Protein AF-A0A0R0KKZ4-F1 (afdb_monomer)

Organism: Glycine max (NCBI:txid3847)

Sequence (227 aa):
MNSRHRPLHACGVSILATVDFAIGKTQHINGPIGSTLRRVAKLAKFATPFIYAMQIQWLTFLSFIDDAILAIEKITEKLFPPSARVFDKVDEIVLMIVFLPEKFDGALNKFSTIIHRVPFLDRAPTLVITSLNSLVSMLNYWGHENSRVNEKTIGVDRSCNMDSSDDINHASLENFPPMISECEHKAVHDISLSSRVKGSYKEALERGKEETPNEIMEKECEIEKKI

Solvent-accessible surface area (backbone atoms only — not comparable to full-atom values): 14181 Å² total; per-residue (Å²): 134,84,81,75,79,49,49,51,28,46,39,47,53,21,52,52,50,36,50,52,52,54,51,64,65,52,73,72,45,88,50,76,66,31,56,52,50,52,52,51,51,57,54,41,62,76,42,41,67,57,53,52,51,50,51,52,52,51,42,51,52,32,42,52,51,25,54,52,49,55,50,51,47,59,50,45,34,73,77,37,60,78,49,47,63,58,52,55,51,50,51,51,52,39,52,55,45,46,50,39,33,64,53,45,52,58,46,48,60,52,46,58,65,48,49,80,76,46,85,67,66,75,57,54,60,55,53,52,53,54,51,52,54,51,50,53,52,51,50,51,51,52,50,57,60,63,64,63,65,72,81,74,80,76,80,78,81,87,79,78,83,88,76,89,81,90,83,88,89,84,81,89,75,90,84,85,83,81,92,86,85,84,90,81,91,82,88,84,90,84,85,85,89,77,95,67,91,80,75,49,75,68,57,58,58,63,66,70,64,74,75,63,84,73,68,59,62,66,60,59,64,62,58,74,76,74,120

Mean predicted aligned error: 21.65 Å

pLDDT: mean 70.36, std 16.54, range [35.91, 91.81]

Foldseek 3Di:
DDDQDLQQLLLLVLVVLLVVLVLVVCCPDPDPVNVVSVVVVVVCVVCVVVVVVVSVVVSVVSSVVSVVVVVVVVVCCVVPVVCVVVSVVSSVVSVVSSCVSVVSSVVVVVVVVVCVVDVPVVVVVVVVVVVVVVVVVVVVVVVVVVVPPPPPPPPPPPDDDDDDDDDDDDDDDDDDDDDDDDDDDDDDDDDDDDDDPDDDPVRVVVVVPPDDVPVVVVVVVVVVVPD

Secondary structure (DSSP, 8-state):
------HHHHHHHHHHHHHHHHHHHHTT--SHHHHHHHHHHHHHHHHHHHHHHHHHHHHHHHHHHHHHHHHHHHHHHHH-GGGHHHHHHHHHHHHHHHTHHHHHHHHHHHHHHHHTT-GGGGHHHHHHHHHHHHHHHHHHHHHHHHT----------------------------PPP----------------------HHHHHHHTT---TTSSHHHHTTTTT--

Radius of gyration: 33.32 Å; Cα contacts (8 Å, |Δi|>4): 58; chains: 1; bounding box: 71×73×83 Å

Nearest PDB structures (foldseek):
  3zx6-assembly1_B  TM=2.869E-01  e=5.170E+00  Archaeoglobus fulgidus DSM 4304
  3ja6-assembly1_I  TM=2.529E-01  e=5.817E+00  Escherichia coli
  3ja6-assembly1_H  TM=2.410E-01  e=7.363E+00  Escherichia coli

Structure (mmCIF, N/CA/C/O backbone):
data_AF-A0A0R0KKZ4-F1
#
_entry.id   AF-A0A0R0KKZ4-F1
#
loop_
_atom_site.group_PDB
_atom_site.id
_atom_site.type_symbol
_atom_site.label_atom_id
_atom_site.label_alt_id
_atom_site.label_comp_id
_atom_site.label_asym_id
_atom_site.label_entity_id
_atom_site.label_seq_id
_atom_site.pdbx_PDB_ins_code
_atom_site.Cartn_x
_atom_site.Cartn_y
_atom_site.Cartn_z
_atom_site.occupancy
_atom_site.B_iso_or_equiv
_atom_site.auth_seq_id
_atom_site.auth_comp_id
_atom_site.auth_asym_id
_atom_site.auth_atom_id
_atom_site.pdbx_PDB_model_num
ATOM 1 N N . MET A 1 1 ? -31.869 5.194 3.623 1.00 37.00 1 MET A N 1
ATOM 2 C CA . MET A 1 1 ? -30.671 4.603 4.255 1.00 37.00 1 MET A CA 1
ATOM 3 C C . MET A 1 1 ? -29.522 4.834 3.295 1.00 37.00 1 MET A C 1
ATOM 5 O O . MET A 1 1 ? -29.506 4.197 2.252 1.00 37.00 1 MET A O 1
ATOM 9 N N . ASN A 1 2 ? -28.646 5.800 3.574 1.00 48.47 2 ASN A N 1
ATOM 10 C CA . ASN A 1 2 ? -27.466 6.013 2.737 1.00 48.47 2 ASN A CA 1
ATOM 11 C C . ASN A 1 2 ? -26.520 4.834 2.968 1.00 48.47 2 ASN A C 1
ATOM 13 O O . ASN A 1 2 ? -26.192 4.521 4.112 1.00 48.47 2 ASN A O 1
ATOM 17 N N . SER A 1 3 ? -26.149 4.132 1.901 1.00 61.31 3 SER A N 1
ATOM 18 C CA . SER A 1 3 ? -25.108 3.113 1.961 1.00 61.31 3 SER A CA 1
ATOM 19 C C . SER A 1 3 ? -23.801 3.809 2.324 1.00 61.31 3 SER A C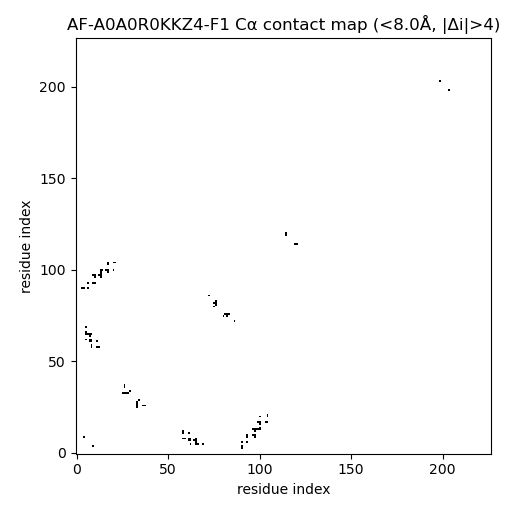 1
ATOM 21 O O . SER A 1 3 ? -23.274 4.559 1.503 1.00 61.31 3 SER A O 1
ATOM 23 N N . ARG A 1 4 ? -23.311 3.598 3.551 1.00 68.38 4 ARG A N 1
ATOM 24 C CA . ARG A 1 4 ? -21.986 4.081 3.940 1.00 68.38 4 ARG A CA 1
ATOM 25 C C . ARG A 1 4 ? -20.931 3.491 3.025 1.00 68.38 4 ARG A C 1
ATOM 27 O O . ARG A 1 4 ? -21.043 2.341 2.587 1.00 68.38 4 ARG A O 1
ATOM 34 N N . HIS A 1 5 ? -19.961 4.324 2.683 1.00 70.19 5 HIS A N 1
ATOM 35 C CA . HIS A 1 5 ? -18.901 3.943 1.772 1.00 70.19 5 HIS A CA 1
ATOM 36 C C . HIS A 1 5 ? -18.022 2.875 2.428 1.00 70.19 5 HIS A C 1
ATOM 38 O O . HIS A 1 5 ? -17.925 2.804 3.645 1.00 70.19 5 HIS A O 1
ATOM 44 N N . ARG A 1 6 ? -17.406 2.016 1.613 1.00 82.62 6 ARG A N 1
ATOM 45 C CA . ARG A 1 6 ? -16.358 1.082 2.043 1.00 82.62 6 ARG A CA 1
ATOM 46 C C . ARG A 1 6 ? -15.025 1.832 1.987 1.00 82.62 6 ARG A C 1
ATOM 48 O O . ARG A 1 6 ? -14.495 1.992 0.880 1.00 82.62 6 ARG A O 1
ATOM 55 N N . PRO A 1 7 ? -14.558 2.420 3.104 1.00 83.00 7 PRO A N 1
ATOM 56 C CA . PRO A 1 7 ? -13.574 3.489 3.048 1.00 83.00 7 PRO A CA 1
ATOM 57 C C . PRO A 1 7 ? -12.219 3.029 2.518 1.00 83.00 7 PRO A C 1
ATOM 59 O O . PRO A 1 7 ? -11.645 3.695 1.654 1.00 83.00 7 PRO A O 1
ATOM 62 N N . LEU A 1 8 ? -11.714 1.887 2.976 1.00 87.50 8 LEU A N 1
ATOM 63 C CA . LEU A 1 8 ? -10.406 1.368 2.595 1.00 87.50 8 LEU A CA 1
ATOM 64 C C . LEU A 1 8 ? -10.382 0.888 1.150 1.00 87.50 8 LEU A C 1
ATOM 66 O O . LEU A 1 8 ? -9.440 1.202 0.429 1.00 87.50 8 LEU A O 1
ATOM 70 N N . HIS A 1 9 ? -11.410 0.175 0.699 1.00 89.19 9 HIS A N 1
ATOM 71 C CA . HIS A 1 9 ? -11.553 -0.256 -0.684 1.00 89.19 9 HIS A CA 1
ATOM 72 C C . HIS A 1 9 ? -11.629 0.959 -1.612 1.00 89.19 9 HIS A C 1
ATOM 74 O O . HIS A 1 9 ? -10.915 1.016 -2.613 1.00 89.19 9 HIS A O 1
ATOM 80 N N . ALA A 1 10 ? -12.439 1.964 -1.264 1.00 87.50 10 ALA A N 1
ATOM 81 C CA . ALA A 1 10 ? -12.555 3.188 -2.051 1.00 87.50 10 ALA A CA 1
ATOM 82 C C . ALA A 1 10 ? -11.226 3.968 -2.107 1.00 87.50 10 ALA A C 1
ATOM 84 O O . ALA A 1 10 ? -10.804 4.395 -3.185 1.00 87.50 10 ALA A O 1
ATOM 85 N N . CYS A 1 11 ? -10.519 4.087 -0.978 1.00 88.19 11 CYS A N 1
ATOM 86 C CA . CYS A 1 11 ? -9.184 4.686 -0.929 1.00 88.19 11 CYS A CA 1
ATOM 87 C C . CYS A 1 11 ? -8.162 3.871 -1.734 1.00 88.19 11 CYS A C 1
ATOM 89 O O . CYS A 1 11 ? -7.360 4.446 -2.464 1.00 88.19 11 CYS A O 1
ATOM 91 N N . GLY A 1 12 ? -8.207 2.541 -1.649 1.00 89.19 12 GLY A N 1
ATOM 92 C CA . GLY A 1 12 ? -7.327 1.640 -2.389 1.00 89.19 12 GLY A CA 1
ATOM 93 C C . GLY A 1 12 ? -7.495 1.789 -3.899 1.00 89.19 12 GLY A C 1
ATOM 94 O O . GLY A 1 12 ? -6.507 1.966 -4.610 1.00 89.19 12 GLY A O 1
ATOM 95 N N . VAL A 1 13 ? -8.740 1.807 -4.386 1.00 90.00 13 VAL A N 1
ATOM 96 C CA . VAL A 1 13 ? -9.049 2.064 -5.803 1.00 90.00 13 VAL A CA 1
ATOM 97 C C . VAL A 1 13 ? -8.548 3.446 -6.232 1.00 90.00 13 VAL A C 1
ATOM 99 O O . VAL A 1 13 ? -7.946 3.574 -7.296 1.00 90.00 13 VAL A O 1
ATOM 102 N N . SER A 1 14 ? -8.731 4.469 -5.394 1.00 89.00 14 SER A N 1
ATOM 103 C CA . SER A 1 14 ? -8.227 5.821 -5.660 1.00 89.00 14 SER A CA 1
ATOM 104 C C . SER A 1 14 ? -6.694 5.875 -5.771 1.00 89.00 14 SER A C 1
ATOM 106 O O . SER A 1 14 ? -6.146 6.461 -6.711 1.00 89.00 14 SER A O 1
ATOM 108 N N . ILE A 1 15 ? -5.975 5.210 -4.865 1.00 87.75 15 ILE A N 1
ATOM 109 C CA . ILE A 1 15 ? -4.509 5.127 -4.913 1.00 87.75 15 ILE A CA 1
ATOM 110 C C . ILE A 1 15 ? -4.057 4.434 -6.202 1.00 87.75 15 ILE A C 1
ATOM 112 O O . ILE A 1 15 ? -3.175 4.954 -6.886 1.00 87.75 15 ILE A O 1
ATOM 116 N N . LEU A 1 16 ? -4.680 3.308 -6.567 1.00 90.88 16 LEU A N 1
ATOM 117 C CA . LEU A 1 16 ? -4.362 2.597 -7.809 1.00 90.88 16 LEU A CA 1
ATOM 118 C C . LEU A 1 16 ? -4.591 3.482 -9.040 1.00 90.88 16 LEU A C 1
ATOM 120 O O . LEU A 1 16 ? -3.696 3.598 -9.872 1.00 90.88 16 LEU A O 1
ATOM 124 N N . ALA A 1 17 ? -5.717 4.198 -9.101 1.00 89.94 17 ALA A N 1
ATOM 125 C CA . ALA A 1 17 ? -5.991 5.142 -10.183 1.00 89.94 17 ALA A CA 1
ATOM 126 C C . ALA A 1 17 ? -4.941 6.267 -10.255 1.00 89.94 17 ALA A C 1
ATOM 128 O O . ALA A 1 17 ? -4.469 6.615 -11.335 1.00 89.94 17 ALA A O 1
ATOM 129 N N . THR A 1 18 ? -4.524 6.812 -9.108 1.00 86.56 18 THR A N 1
ATOM 130 C CA . THR A 1 18 ? -3.471 7.842 -9.031 1.00 86.56 18 THR A CA 1
ATOM 131 C C . THR A 1 18 ? -2.138 7.325 -9.578 1.00 86.56 18 THR A C 1
ATOM 133 O O . THR A 1 18 ? -1.458 8.025 -10.334 1.00 86.56 18 THR A O 1
ATOM 136 N N . VAL A 1 19 ? -1.773 6.090 -9.220 1.00 85.88 19 VAL A N 1
ATOM 137 C CA . VAL A 1 19 ? -0.563 5.419 -9.714 1.00 85.88 19 VAL A CA 1
ATOM 138 C C . VAL A 1 19 ? -0.644 5.202 -11.224 1.00 85.88 19 VAL A C 1
ATOM 140 O O . VAL A 1 19 ? 0.306 5.542 -11.931 1.00 85.88 19 VAL A O 1
ATOM 143 N N . ASP A 1 20 ? -1.776 4.720 -11.732 1.00 86.06 20 ASP A N 1
ATOM 144 C CA . ASP A 1 20 ? -1.981 4.501 -13.166 1.00 86.06 20 ASP A CA 1
ATOM 145 C C . ASP A 1 20 ? -1.887 5.811 -13.960 1.00 86.06 20 ASP A C 1
ATOM 147 O O . ASP A 1 20 ? -1.201 5.862 -14.987 1.00 86.06 20 ASP A O 1
ATOM 151 N N . PHE A 1 21 ? -2.477 6.903 -13.457 1.00 84.44 21 PHE A N 1
ATOM 152 C CA . PHE A 1 21 ? -2.325 8.230 -14.061 1.00 84.44 21 PHE A CA 1
ATOM 153 C C . PHE A 1 21 ? -0.860 8.680 -14.088 1.00 84.44 21 PHE A C 1
ATOM 155 O O . PHE A 1 21 ? -0.369 9.118 -15.133 1.00 84.44 21 PHE A O 1
ATOM 162 N N . ALA A 1 22 ? -0.129 8.540 -12.979 1.00 80.12 22 ALA A N 1
ATOM 163 C CA . ALA A 1 22 ? 1.284 8.914 -12.913 1.00 80.12 22 ALA A CA 1
ATOM 164 C C . ALA A 1 22 ? 2.147 8.099 -13.896 1.00 80.12 22 ALA A C 1
ATOM 166 O O . ALA A 1 22 ? 2.994 8.655 -14.605 1.00 80.12 22 ALA A O 1
ATOM 167 N N . ILE A 1 23 ? 1.914 6.787 -13.987 1.00 79.12 23 ILE A N 1
ATOM 168 C CA . ILE A 1 23 ? 2.623 5.908 -14.923 1.00 79.12 23 ILE A CA 1
ATOM 169 C C . ILE A 1 23 ? 2.292 6.299 -16.369 1.00 79.12 23 ILE A C 1
ATOM 171 O O . ILE A 1 23 ? 3.205 6.473 -17.176 1.00 79.12 23 ILE A O 1
ATOM 175 N N . GLY A 1 24 ? 1.015 6.504 -16.700 1.00 80.06 24 GLY A N 1
ATOM 176 C CA . GLY A 1 24 ? 0.589 6.887 -18.049 1.00 80.06 24 GLY A CA 1
ATOM 177 C C . GLY A 1 24 ? 1.231 8.193 -18.532 1.00 80.06 24 GLY A C 1
ATOM 178 O O . GLY A 1 24 ? 1.706 8.271 -19.665 1.00 80.06 24 GLY A O 1
ATOM 179 N N . LYS A 1 25 ? 1.335 9.205 -17.660 1.00 76.12 25 LYS A N 1
ATOM 180 C CA . LYS A 1 25 ? 1.965 10.496 -18.007 1.00 76.12 25 LYS A CA 1
ATOM 181 C C . LYS A 1 25 ? 3.486 10.399 -18.149 1.00 76.12 25 LYS A C 1
ATOM 183 O O . LYS A 1 25 ? 4.068 11.100 -18.974 1.00 76.12 25 LYS A O 1
ATOM 188 N N . THR A 1 26 ? 4.146 9.533 -17.378 1.00 70.06 26 THR A N 1
ATOM 189 C CA . THR A 1 26 ? 5.616 9.397 -17.400 1.00 70.06 26 THR A CA 1
ATOM 190 C C . THR A 1 26 ? 6.140 8.575 -18.581 1.00 70.06 26 THR A C 1
ATOM 192 O O . THR A 1 26 ? 7.300 8.736 -18.966 1.00 70.06 26 THR A O 1
ATOM 195 N N . GLN A 1 27 ? 5.297 7.762 -19.231 1.00 68.25 27 GLN A N 1
ATOM 196 C CA . GLN A 1 27 ? 5.682 6.956 -20.403 1.00 68.25 27 GLN A CA 1
ATOM 197 C C . GLN A 1 27 ? 6.113 7.778 -21.633 1.00 68.25 27 GLN A C 1
ATOM 199 O O . GLN A 1 27 ? 6.796 7.244 -22.508 1.00 68.25 27 GLN A O 1
ATOM 204 N N . HIS A 1 28 ? 5.772 9.069 -21.692 1.00 66.12 28 HIS A N 1
ATOM 205 C CA . HIS A 1 28 ? 6.137 9.970 -22.793 1.00 66.12 28 HIS A CA 1
ATOM 206 C C . HIS A 1 28 ? 7.423 10.783 -22.549 1.00 66.12 28 HIS A C 1
ATOM 208 O O . HIS A 1 28 ? 7.798 11.605 -23.386 1.00 66.12 28 HIS A O 1
ATOM 214 N N . ILE A 1 29 ? 8.126 10.566 -21.430 1.00 66.06 29 ILE A N 1
ATOM 215 C CA . ILE A 1 29 ? 9.366 11.288 -21.116 1.00 66.06 29 ILE A CA 1
ATOM 216 C C . ILE A 1 29 ? 10.518 10.732 -21.965 1.00 66.06 29 I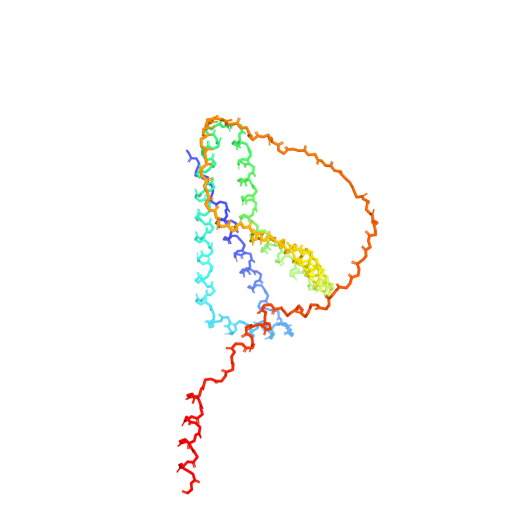LE A C 1
ATOM 218 O O . ILE A 1 29 ? 11.017 9.628 -21.737 1.00 66.06 29 ILE A O 1
ATOM 222 N N . ASN A 1 30 ? 10.980 11.522 -22.933 1.00 62.28 30 ASN A N 1
ATOM 223 C CA . ASN A 1 30 ? 12.160 11.207 -23.732 1.00 62.28 30 ASN A CA 1
ATOM 224 C C . ASN A 1 30 ? 13.431 11.582 -22.948 1.00 62.28 30 ASN A C 1
ATOM 226 O O . ASN A 1 30 ? 13.782 12.752 -22.844 1.00 62.28 30 ASN A O 1
ATOM 230 N N . GLY A 1 31 ? 14.115 10.587 -22.379 1.00 67.62 31 GLY A N 1
ATOM 231 C CA . GLY A 1 31 ? 15.374 10.766 -21.646 1.00 67.62 31 GLY A CA 1
ATOM 232 C C . GLY A 1 31 ? 15.955 9.435 -21.149 1.00 67.62 31 GLY A C 1
ATOM 233 O O . GLY A 1 31 ? 15.352 8.383 -21.384 1.00 67.62 31 GLY A O 1
ATOM 234 N N . PRO A 1 32 ? 17.095 9.442 -20.430 1.00 67.69 32 PRO A N 1
ATOM 235 C CA . PRO A 1 32 ? 17.678 8.234 -19.832 1.00 67.69 32 PRO A CA 1
ATOM 236 C C . PRO A 1 32 ? 16.663 7.461 -18.977 1.00 67.69 32 PRO A C 1
ATOM 238 O O . PRO A 1 32 ? 16.566 6.237 -19.081 1.00 67.69 32 PRO A O 1
ATOM 241 N N . ILE A 1 33 ? 15.825 8.199 -18.240 1.00 68.06 33 ILE A N 1
ATOM 242 C CA . ILE A 1 33 ? 14.702 7.685 -17.441 1.00 68.06 33 ILE A CA 1
ATOM 243 C C . ILE A 1 33 ? 13.637 7.009 -18.323 1.00 68.06 33 ILE A C 1
ATOM 245 O O . ILE A 1 33 ? 13.097 5.970 -17.961 1.00 68.06 33 ILE A O 1
ATOM 249 N N . GLY A 1 34 ? 13.363 7.534 -19.518 1.00 68.81 34 GLY A N 1
ATOM 250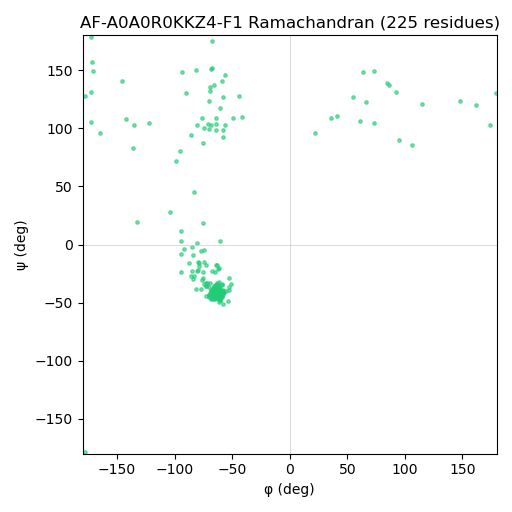 C CA . GLY A 1 34 ? 12.440 6.904 -20.466 1.00 68.81 34 GLY A CA 1
ATOM 251 C C . GLY A 1 34 ? 12.943 5.545 -20.961 1.00 68.81 34 GLY A C 1
ATOM 252 O O . GLY A 1 34 ? 12.159 4.614 -21.151 1.00 68.81 34 GLY A O 1
ATOM 253 N N . SER A 1 35 ? 14.262 5.389 -21.123 1.00 70.12 35 SER A N 1
ATOM 254 C CA . SER A 1 35 ? 14.862 4.113 -21.536 1.00 70.12 35 SER A CA 1
ATOM 255 C C . SER A 1 35 ? 14.753 3.039 -20.447 1.00 70.12 35 SER A C 1
ATOM 257 O O . SER A 1 35 ? 14.407 1.891 -20.751 1.00 70.12 35 SER A O 1
ATOM 259 N N . THR A 1 36 ? 14.978 3.409 -19.180 1.00 75.56 36 THR A N 1
ATOM 260 C CA . THR A 1 36 ? 14.811 2.504 -18.037 1.00 75.56 36 THR A CA 1
ATOM 261 C C . THR A 1 36 ? 13.338 2.178 -17.831 1.00 75.56 36 THR A C 1
ATOM 263 O O . THR A 1 36 ? 13.001 0.999 -17.735 1.00 75.56 36 THR A O 1
ATOM 266 N N . LEU A 1 37 ? 12.446 3.170 -17.905 1.00 72.25 37 LEU A N 1
ATOM 267 C CA . LEU A 1 37 ? 11.000 2.964 -17.816 1.00 72.25 37 LEU A CA 1
ATOM 268 C C . LEU A 1 37 ? 10.485 2.047 -18.932 1.00 72.25 37 LEU A C 1
ATOM 270 O O . LEU A 1 37 ? 9.681 1.160 -18.669 1.00 72.25 37 LEU A O 1
ATOM 274 N N . ARG A 1 38 ? 10.997 2.167 -20.164 1.00 75.38 38 ARG A N 1
ATOM 275 C CA . ARG A 1 38 ? 10.646 1.258 -21.269 1.00 75.38 38 ARG A CA 1
ATOM 276 C C . ARG A 1 38 ? 11.125 -0.177 -21.016 1.00 75.38 38 ARG A C 1
ATOM 278 O O . ARG A 1 38 ? 10.425 -1.118 -21.392 1.00 75.38 38 ARG A O 1
ATOM 285 N N . ARG A 1 39 ? 12.298 -0.373 -20.398 1.00 78.31 39 ARG A N 1
ATOM 286 C CA . ARG A 1 39 ? 12.766 -1.711 -19.977 1.00 78.31 39 ARG A CA 1
ATOM 287 C C . ARG A 1 39 ? 11.874 -2.283 -18.878 1.00 78.31 39 ARG A C 1
ATOM 289 O O . ARG A 1 39 ? 11.436 -3.423 -19.005 1.00 78.31 39 ARG A O 1
ATOM 296 N N . VAL A 1 40 ? 11.552 -1.479 -17.865 1.00 80.44 40 VAL A N 1
ATOM 297 C CA . VAL A 1 40 ? 10.622 -1.860 -16.794 1.00 80.44 40 VAL A CA 1
ATOM 298 C C . VAL A 1 40 ? 9.253 -2.195 -17.374 1.00 80.44 40 VAL A C 1
ATOM 300 O O . VAL A 1 40 ? 8.721 -3.240 -17.046 1.00 80.44 40 VAL A O 1
ATOM 303 N N . ALA A 1 41 ? 8.721 -1.411 -18.312 1.00 77.94 41 ALA A N 1
ATOM 304 C CA . ALA A 1 41 ? 7.446 -1.689 -18.970 1.00 77.94 41 ALA A CA 1
ATOM 305 C C . ALA A 1 41 ? 7.461 -3.018 -19.745 1.00 77.94 41 ALA A C 1
ATOM 307 O O . ALA A 1 41 ? 6.475 -3.748 -19.739 1.00 77.94 41 ALA A O 1
ATOM 308 N N . LYS A 1 42 ? 8.581 -3.378 -20.391 1.00 80.38 42 LYS A N 1
ATOM 309 C CA . LYS A 1 42 ? 8.728 -4.694 -21.040 1.00 80.38 42 LYS A CA 1
ATOM 310 C C . LYS A 1 42 ? 8.710 -5.840 -20.027 1.00 80.38 42 LYS A C 1
ATOM 312 O O . LYS A 1 42 ? 8.046 -6.836 -20.284 1.00 80.38 42 LYS A O 1
ATOM 317 N N . LEU A 1 43 ? 9.399 -5.695 -18.895 1.00 80.75 43 LEU A N 1
ATOM 318 C CA . LEU A 1 43 ? 9.362 -6.681 -17.806 1.00 80.75 43 LEU A CA 1
ATOM 319 C C . LEU A 1 43 ? 7.973 -6.746 -17.160 1.00 80.75 43 LEU A C 1
ATOM 321 O O . LEU A 1 43 ? 7.448 -7.826 -16.906 1.00 80.75 43 LEU A O 1
ATOM 325 N N . ALA A 1 44 ? 7.340 -5.588 -16.981 1.00 80.19 44 ALA A N 1
ATOM 326 C CA . ALA A 1 44 ? 6.005 -5.459 -16.434 1.00 80.19 44 ALA A CA 1
ATOM 327 C C . ALA A 1 44 ? 4.975 -6.176 -17.303 1.00 80.19 44 ALA A C 1
ATOM 329 O O . ALA A 1 44 ? 4.055 -6.740 -16.739 1.00 80.19 44 ALA A O 1
ATOM 330 N N . LYS A 1 45 ? 5.130 -6.255 -18.635 1.00 81.88 45 LYS A N 1
ATOM 331 C CA . LYS A 1 45 ? 4.227 -7.055 -19.490 1.00 81.88 45 LYS A CA 1
ATOM 332 C C . LYS A 1 45 ? 4.168 -8.526 -19.077 1.00 81.88 45 LYS A C 1
ATOM 334 O O . LYS A 1 45 ? 3.085 -9.096 -19.043 1.00 81.88 45 LYS A O 1
ATOM 339 N N . PHE A 1 46 ? 5.307 -9.120 -18.721 1.00 83.81 46 PHE A N 1
ATOM 340 C CA . PHE A 1 46 ? 5.345 -10.492 -18.204 1.00 83.81 46 PHE A CA 1
ATOM 341 C C . PHE A 1 46 ? 4.733 -10.588 -16.802 1.00 83.81 46 PHE A C 1
ATOM 343 O O . PHE A 1 46 ? 4.043 -11.554 -16.492 1.00 83.81 46 PHE A O 1
ATOM 350 N N . ALA A 1 47 ? 4.946 -9.567 -15.970 1.00 84.38 47 ALA A N 1
ATOM 351 C CA . ALA A 1 47 ? 4.421 -9.512 -14.608 1.00 84.38 47 ALA A CA 1
ATOM 352 C C . ALA A 1 47 ? 2.972 -8.993 -14.507 1.00 84.38 47 ALA A C 1
ATOM 354 O O . ALA A 1 47 ? 2.378 -9.075 -13.439 1.00 84.38 47 ALA A O 1
ATOM 355 N N . THR A 1 48 ? 2.386 -8.467 -15.586 1.00 83.94 48 THR A N 1
ATOM 356 C CA . THR A 1 48 ? 1.074 -7.795 -15.591 1.00 83.94 48 THR A CA 1
ATOM 357 C C . THR A 1 48 ? -0.032 -8.653 -14.978 1.00 83.94 48 THR A C 1
ATOM 359 O O . THR A 1 48 ? -0.722 -8.138 -14.099 1.00 83.94 48 THR A O 1
ATOM 362 N N . PRO A 1 49 ? -0.203 -9.942 -15.345 1.00 87.19 49 PRO A N 1
ATOM 363 C CA . PRO A 1 49 ? -1.228 -10.769 -14.708 1.00 87.19 49 PRO A CA 1
ATOM 364 C C . PRO A 1 49 ? -1.006 -10.920 -13.198 1.00 87.19 49 PRO A C 1
ATOM 366 O O . PRO A 1 49 ? -1.967 -10.877 -12.437 1.00 87.19 49 PRO A O 1
ATOM 369 N N . PHE A 1 50 ? 0.248 -11.031 -12.751 1.00 87.94 50 PHE A N 1
ATOM 370 C CA . PHE A 1 50 ? 0.579 -11.121 -11.328 1.00 87.94 50 PHE A CA 1
ATOM 371 C C . PHE A 1 50 ? 0.297 -9.812 -10.593 1.00 87.94 50 PHE A C 1
ATOM 373 O O . PHE A 1 50 ? -0.289 -9.835 -9.516 1.00 87.94 50 PHE A O 1
ATOM 380 N N . ILE A 1 51 ? 0.659 -8.668 -11.180 1.00 86.19 51 ILE A N 1
ATOM 381 C CA . ILE A 1 51 ? 0.379 -7.346 -10.607 1.00 86.19 51 ILE A CA 1
ATOM 382 C C . ILE A 1 51 ? -1.132 -7.153 -10.461 1.00 86.19 51 ILE A C 1
ATOM 384 O O . ILE A 1 51 ? -1.592 -6.773 -9.388 1.00 86.19 51 ILE A O 1
ATOM 388 N N . TYR A 1 52 ? -1.906 -7.468 -11.501 1.00 87.75 52 TYR A N 1
ATOM 389 C CA . TYR A 1 52 ? -3.360 -7.331 -11.468 1.00 87.75 52 TYR A CA 1
ATOM 390 C C . TYR A 1 52 ? -4.006 -8.274 -10.443 1.00 87.75 52 TYR A C 1
ATOM 392 O O . TYR A 1 52 ? -4.868 -7.857 -9.670 1.00 87.75 52 TYR A O 1
ATOM 400 N N . ALA A 1 53 ? -3.539 -9.524 -10.363 1.00 89.56 53 ALA A N 1
ATOM 401 C CA . ALA A 1 53 ? -3.990 -10.466 -9.343 1.00 89.56 53 ALA A CA 1
ATOM 402 C C . ALA A 1 53 ? -3.694 -9.954 -7.924 1.00 89.56 53 ALA A C 1
ATOM 404 O O . ALA A 1 53 ? -4.580 -9.975 -7.072 1.00 89.56 53 ALA A O 1
ATOM 405 N N . MET A 1 54 ? -2.488 -9.430 -7.682 1.00 89.25 54 MET A N 1
ATOM 406 C CA . MET A 1 54 ? -2.108 -8.841 -6.395 1.00 89.25 54 MET A CA 1
ATOM 407 C C . MET A 1 54 ? -2.946 -7.604 -6.056 1.00 89.25 54 MET A C 1
ATOM 409 O O . MET A 1 54 ? -3.372 -7.456 -4.913 1.00 89.25 54 MET A O 1
ATOM 413 N N . GLN A 1 55 ? -3.227 -6.735 -7.033 1.00 91.06 55 GLN A N 1
ATOM 414 C CA . GLN A 1 55 ? -4.108 -5.577 -6.850 1.00 91.06 55 GLN A CA 1
ATOM 415 C C . GLN A 1 55 ? -5.516 -6.016 -6.436 1.00 91.06 55 GLN A C 1
ATOM 417 O O . GLN A 1 55 ? -6.048 -5.499 -5.455 1.00 91.06 55 GLN A O 1
ATOM 422 N N . ILE A 1 56 ? -6.100 -7.002 -7.126 1.00 90.88 56 ILE A N 1
ATOM 423 C CA . ILE A 1 56 ? -7.422 -7.543 -6.777 1.00 90.88 56 ILE A CA 1
ATOM 424 C C . ILE A 1 56 ? -7.406 -8.164 -5.382 1.00 90.88 56 ILE A C 1
ATOM 426 O O . ILE A 1 56 ? -8.316 -7.908 -4.593 1.00 90.88 56 ILE A O 1
ATOM 430 N N . GLN A 1 57 ? -6.391 -8.965 -5.057 1.00 91.50 57 GLN A N 1
ATOM 431 C CA . GLN A 1 57 ? -6.271 -9.585 -3.737 1.00 91.50 57 GLN A CA 1
ATOM 432 C C . GLN A 1 57 ? -6.179 -8.532 -2.633 1.00 91.50 57 GLN A C 1
ATOM 434 O O . GLN A 1 57 ? -6.879 -8.638 -1.627 1.00 91.50 57 GLN A O 1
ATOM 439 N N . TRP A 1 58 ? -5.379 -7.486 -2.843 1.00 90.81 58 TRP A N 1
ATOM 440 C CA . TRP A 1 58 ? -5.249 -6.394 -1.887 1.00 90.81 58 TRP A CA 1
ATOM 441 C C . TRP A 1 58 ? -6.556 -5.618 -1.724 1.00 90.81 58 TRP A C 1
ATOM 443 O O . TRP A 1 58 ? -6.993 -5.389 -0.601 1.00 90.81 58 TRP A O 1
ATOM 453 N N . LEU A 1 59 ? -7.238 -5.278 -2.822 1.00 91.81 59 LEU A N 1
ATOM 454 C CA . LEU A 1 59 ? -8.552 -4.630 -2.769 1.00 91.81 59 LEU A CA 1
ATOM 455 C C . LEU A 1 59 ? -9.595 -5.505 -2.068 1.00 91.81 59 LEU A C 1
ATOM 457 O O . LEU A 1 59 ? -10.388 -5.002 -1.277 1.00 91.81 59 LEU A O 1
ATOM 461 N N . THR A 1 60 ? -9.568 -6.815 -2.307 1.00 90.56 60 THR A N 1
ATOM 462 C CA . THR A 1 60 ? -10.460 -7.771 -1.640 1.00 90.56 60 THR A CA 1
ATOM 463 C C . THR A 1 60 ? -10.197 -7.793 -0.138 1.00 90.56 60 THR A C 1
ATOM 465 O O . THR A 1 60 ? -11.135 -7.728 0.653 1.00 90.56 60 THR A O 1
ATOM 468 N N . PHE A 1 61 ? -8.926 -7.816 0.263 1.00 89.75 61 PHE A N 1
ATOM 469 C CA . PHE A 1 61 ? -8.529 -7.750 1.666 1.00 89.75 61 PHE A CA 1
ATOM 470 C C . PHE A 1 61 ? -8.965 -6.433 2.328 1.00 89.75 61 PHE A C 1
ATOM 472 O O . PHE A 1 61 ? -9.543 -6.456 3.412 1.00 89.75 61 PHE A O 1
ATOM 479 N N . LEU A 1 62 ? -8.781 -5.292 1.658 1.00 89.38 62 LEU A N 1
ATOM 480 C CA . LEU A 1 62 ? -9.277 -4.000 2.145 1.00 89.38 62 LEU A CA 1
ATOM 481 C C . LEU A 1 62 ? -10.806 -3.980 2.260 1.00 89.38 62 LEU A C 1
ATOM 483 O O . LEU A 1 62 ? -11.327 -3.500 3.261 1.00 89.38 62 LEU A O 1
ATOM 487 N N . SER A 1 63 ? -11.523 -4.561 1.294 1.00 90.06 63 SER A N 1
ATOM 488 C CA . SER A 1 63 ? -12.984 -4.683 1.361 1.00 90.06 63 SER A CA 1
ATOM 489 C C . SER A 1 63 ? -13.437 -5.560 2.528 1.00 90.06 63 SER A C 1
ATOM 491 O O . SER A 1 63 ? -14.488 -5.297 3.106 1.00 90.06 63 SER A O 1
ATOM 493 N N . PHE A 1 64 ? -12.677 -6.600 2.873 1.00 89.50 64 PHE A N 1
ATOM 494 C CA . PHE A 1 64 ? -12.972 -7.433 4.036 1.00 89.50 64 PHE A CA 1
ATOM 495 C C . PHE A 1 64 ? -12.800 -6.646 5.343 1.00 89.50 64 PHE A C 1
ATOM 497 O O . PHE A 1 64 ? -13.654 -6.718 6.226 1.00 89.50 64 PHE A O 1
ATOM 504 N N . ILE A 1 65 ? -11.730 -5.851 5.453 1.00 90.12 65 ILE A N 1
ATOM 505 C CA . ILE A 1 65 ? -11.530 -4.965 6.608 1.00 90.12 65 ILE A CA 1
ATOM 506 C C . ILE A 1 65 ? -12.638 -3.909 6.670 1.00 90.12 65 ILE A C 1
ATOM 508 O O . ILE A 1 65 ? -13.144 -3.644 7.757 1.00 90.12 65 ILE A O 1
ATOM 512 N N . ASP A 1 66 ? -13.063 -3.349 5.536 1.00 90.69 66 ASP A N 1
ATOM 513 C CA . ASP A 1 66 ? -14.182 -2.401 5.499 1.00 90.69 66 ASP A CA 1
ATOM 514 C C . ASP A 1 66 ? -15.469 -2.996 6.057 1.00 90.69 66 ASP A C 1
ATOM 516 O O . ASP A 1 66 ? -16.166 -2.332 6.819 1.00 90.69 66 ASP A O 1
ATOM 520 N N . ASP A 1 67 ? -15.780 -4.248 5.720 1.00 89.81 67 ASP A N 1
ATOM 521 C CA . ASP A 1 67 ? -16.964 -4.919 6.255 1.00 89.81 67 ASP A CA 1
ATOM 522 C C . ASP A 1 67 ? -16.862 -5.102 7.782 1.00 89.81 67 ASP A C 1
ATOM 524 O O . ASP A 1 67 ? -17.856 -4.923 8.494 1.00 89.81 67 ASP A O 1
ATOM 528 N N . ALA A 1 68 ? -15.661 -5.378 8.307 1.00 90.00 68 ALA A N 1
ATOM 529 C CA . ALA A 1 68 ? -15.411 -5.441 9.748 1.00 90.00 68 ALA A CA 1
ATOM 530 C C . ALA A 1 68 ? -15.534 -4.063 10.426 1.00 90.00 68 ALA A C 1
ATOM 532 O O . ALA A 1 68 ? -16.185 -3.949 11.467 1.00 90.00 68 ALA A O 1
ATOM 533 N N . ILE A 1 69 ? -14.969 -3.010 9.826 1.00 88.75 69 ILE A N 1
ATOM 534 C CA . ILE A 1 69 ? -15.083 -1.628 10.316 1.00 88.75 69 ILE A CA 1
ATOM 535 C C . ILE A 1 69 ? -16.551 -1.205 10.338 1.00 88.75 69 ILE A C 1
ATOM 537 O O . ILE A 1 69 ? -17.029 -0.739 11.368 1.00 88.75 69 ILE A O 1
ATOM 541 N N . LEU A 1 70 ? -17.290 -1.444 9.253 1.00 88.25 70 LEU A N 1
ATOM 542 C CA . LEU A 1 70 ? -18.705 -1.093 9.141 1.00 88.25 70 LEU A CA 1
ATOM 543 C C . LEU A 1 70 ? -19.566 -1.846 10.168 1.00 88.25 70 LEU A C 1
ATOM 545 O O . LEU A 1 70 ? -20.561 -1.314 10.669 1.00 88.25 70 LEU A O 1
ATOM 549 N N . ALA A 1 71 ? -19.213 -3.091 10.495 1.00 89.56 71 ALA A N 1
ATOM 550 C CA . ALA A 1 71 ? -19.878 -3.839 11.557 1.00 89.56 71 ALA A CA 1
ATOM 551 C C . ALA A 1 71 ? -19.619 -3.211 12.938 1.00 89.56 71 ALA A C 1
ATOM 553 O O . ALA A 1 71 ? -20.569 -2.996 13.697 1.00 89.56 71 ALA A O 1
ATOM 554 N N . ILE A 1 72 ? -18.362 -2.874 13.245 1.00 89.00 72 ILE A N 1
ATOM 555 C CA . ILE A 1 72 ? -17.969 -2.217 14.503 1.00 89.00 72 ILE A CA 1
ATOM 556 C C . ILE A 1 72 ? -18.623 -0.839 14.625 1.00 89.00 72 ILE A C 1
ATOM 558 O O . ILE A 1 72 ? -19.142 -0.494 15.684 1.00 89.00 72 ILE A O 1
ATOM 562 N N . GLU A 1 73 ? -18.654 -0.071 13.544 1.00 88.56 73 GLU A N 1
ATOM 563 C CA . GLU A 1 73 ? -19.300 1.235 13.459 1.00 88.56 73 GLU A CA 1
ATOM 564 C C . GLU A 1 73 ? -20.791 1.140 13.797 1.00 88.56 73 GLU A C 1
ATOM 566 O O . GLU A 1 73 ? -21.265 1.813 14.710 1.00 88.56 73 GLU A O 1
ATOM 571 N N . LYS A 1 74 ? -21.522 0.221 13.151 1.00 88.00 74 LYS A N 1
ATOM 572 C CA . LYS A 1 74 ? -22.951 -0.005 13.430 1.00 88.00 74 LYS A CA 1
ATOM 573 C C . LYS A 1 74 ? -23.217 -0.399 14.883 1.00 88.00 74 LYS A C 1
ATOM 575 O O . LYS A 1 74 ? -24.267 -0.052 15.423 1.00 88.00 74 LYS A O 1
ATOM 580 N N . ILE A 1 75 ? -22.315 -1.156 15.509 1.00 90.75 75 ILE A N 1
ATOM 581 C CA . ILE A 1 75 ? -22.410 -1.496 16.936 1.00 90.75 75 ILE A CA 1
ATOM 582 C C . ILE A 1 75 ? -22.139 -0.250 17.788 1.00 90.75 75 ILE A C 1
ATOM 584 O O . ILE A 1 75 ? -22.898 0.045 18.710 1.00 90.75 75 ILE A O 1
ATOM 588 N N . THR A 1 76 ? -21.098 0.506 17.448 1.00 89.81 76 THR A N 1
ATOM 589 C CA . THR A 1 76 ? -20.667 1.703 18.179 1.00 89.81 76 THR A CA 1
ATOM 590 C C . THR A 1 76 ? -21.729 2.794 18.148 1.00 89.81 76 THR A C 1
ATOM 592 O O . THR A 1 76 ? -22.013 3.382 19.183 1.00 89.81 76 THR A O 1
ATOM 595 N N . GLU A 1 77 ? -22.394 3.019 17.019 1.00 89.06 77 GLU A N 1
ATOM 596 C CA . GLU A 1 77 ? 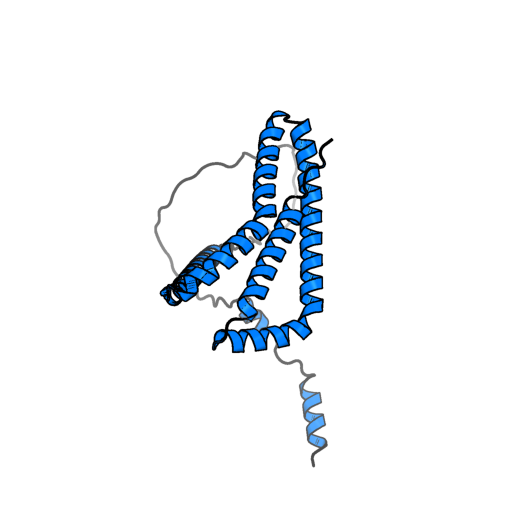-23.469 4.011 16.913 1.00 89.06 77 GLU A CA 1
ATOM 597 C C . GLU A 1 77 ? -24.728 3.629 17.682 1.00 89.06 77 GLU A C 1
ATOM 599 O O . GLU A 1 77 ? -25.409 4.500 18.222 1.00 89.06 77 GLU A O 1
ATOM 604 N N . LYS A 1 78 ? -25.031 2.329 17.768 1.00 89.31 78 LYS A N 1
ATOM 605 C CA . LYS A 1 78 ? -26.129 1.838 18.609 1.00 89.31 78 LYS A CA 1
ATOM 606 C C . LYS A 1 78 ? -25.844 2.053 20.094 1.00 89.31 78 LYS A C 1
ATOM 608 O O . LYS A 1 78 ? -26.771 2.344 20.842 1.00 89.31 78 LYS A O 1
ATOM 613 N N . LEU A 1 79 ? -24.587 1.893 20.513 1.00 91.81 79 LEU A N 1
ATOM 614 C CA . LEU A 1 79 ? -24.164 2.064 21.907 1.00 91.81 79 LEU A CA 1
ATOM 615 C C . LEU A 1 79 ? -23.949 3.539 22.276 1.00 91.81 79 LEU A C 1
ATOM 617 O O . LEU A 1 79 ? -24.304 3.966 23.371 1.00 91.81 79 LEU A O 1
ATOM 621 N N . PHE A 1 80 ? -23.399 4.322 21.352 1.00 89.88 80 PHE A N 1
ATOM 622 C CA . PHE A 1 80 ? -23.038 5.724 21.524 1.00 89.88 80 PHE A CA 1
ATOM 623 C C . PHE A 1 80 ? -23.478 6.527 20.293 1.00 89.88 80 PHE A C 1
ATOM 625 O O . PHE A 1 80 ? -22.651 6.826 19.428 1.00 89.88 80 PHE A O 1
ATOM 632 N N . PRO A 1 81 ? -24.751 6.952 20.217 1.00 86.50 81 PRO A N 1
ATOM 633 C CA . PRO A 1 81 ? -25.266 7.741 19.095 1.00 86.50 81 PRO A CA 1
ATOM 634 C C . PRO A 1 81 ? -24.432 8.985 18.724 1.00 86.50 81 PRO A C 1
ATOM 636 O O . PRO A 1 81 ? -24.312 9.276 17.535 1.00 86.50 81 PRO A O 1
ATOM 639 N N . PRO A 1 82 ? -23.780 9.701 19.670 1.00 88.88 82 PRO A N 1
ATOM 640 C CA . PRO A 1 82 ? -22.902 10.822 19.323 1.00 88.88 82 PRO A CA 1
ATOM 641 C C . PRO A 1 82 ? -21.687 10.451 18.455 1.00 88.88 82 PRO A C 1
ATOM 643 O O . PRO A 1 82 ? -21.126 11.332 17.802 1.00 88.88 82 PRO A O 1
ATOM 646 N N . SER A 1 83 ? -21.276 9.175 18.429 1.00 86.38 83 SER A N 1
ATOM 647 C CA . SER A 1 83 ? -20.149 8.696 17.610 1.00 86.38 83 SER A CA 1
ATOM 648 C C . SER A 1 83 ? -20.404 8.815 16.106 1.00 86.38 83 SER A C 1
ATOM 650 O O . SER A 1 83 ? -19.442 8.980 15.357 1.00 86.38 83 SER A O 1
ATOM 652 N N . ALA A 1 84 ? -21.672 8.855 15.675 1.00 85.38 84 ALA A N 1
ATOM 653 C CA . ALA A 1 84 ? -22.047 9.039 14.273 1.00 85.38 84 ALA A CA 1
ATOM 654 C C . ALA A 1 84 ? -21.377 10.271 13.649 1.00 85.38 84 ALA A C 1
ATOM 656 O O . ALA A 1 84 ? -20.890 10.216 12.527 1.00 85.38 84 ALA A O 1
ATOM 657 N N . ARG A 1 85 ? -21.218 11.355 14.423 1.00 87.94 85 ARG A N 1
ATOM 658 C CA . ARG A 1 85 ? -20.538 12.572 13.956 1.00 87.94 85 ARG A CA 1
ATOM 659 C C . ARG A 1 85 ? -19.063 12.341 13.606 1.00 87.94 85 ARG A C 1
ATOM 661 O O . ARG A 1 85 ? -18.532 13.030 12.739 1.00 87.94 85 ARG A O 1
ATOM 668 N N . VAL A 1 86 ? -18.385 11.431 14.305 1.00 87.56 86 VAL A N 1
ATOM 669 C CA . VAL A 1 86 ? -16.985 11.077 14.019 1.00 87.56 86 VAL A CA 1
ATOM 670 C C . VAL A 1 86 ? -16.918 10.255 12.739 1.00 87.56 86 VAL A C 1
ATOM 672 O O . VAL A 1 86 ? -16.091 10.551 11.881 1.00 87.56 86 VAL A O 1
ATOM 675 N N . PHE A 1 87 ? -17.815 9.282 12.578 1.00 86.88 87 PHE A N 1
ATOM 676 C CA . PHE A 1 87 ? -17.885 8.469 11.366 1.00 86.88 87 PHE A CA 1
ATOM 677 C C . PHE A 1 87 ? -18.249 9.301 10.131 1.00 86.88 87 PHE A C 1
ATOM 679 O O . PHE A 1 87 ? -17.564 9.196 9.119 1.00 86.88 87 PHE A O 1
ATOM 686 N N . ASP A 1 88 ? -19.180 10.251 10.252 1.00 86.69 88 ASP A N 1
ATOM 687 C CA . ASP A 1 88 ? -19.501 11.203 9.180 1.00 86.69 88 ASP A CA 1
ATOM 688 C C . ASP A 1 88 ? -18.272 12.036 8.754 1.00 86.69 88 ASP A C 1
ATOM 690 O O . ASP A 1 88 ? -18.102 12.366 7.579 1.00 86.69 88 ASP A O 1
ATOM 694 N N . LYS A 1 89 ? -17.375 12.372 9.696 1.00 87.12 89 LYS A N 1
ATOM 695 C CA . LYS A 1 89 ? -16.104 13.049 9.383 1.00 87.12 89 LYS A CA 1
ATOM 696 C C . LYS A 1 89 ? -15.093 12.138 8.700 1.00 87.12 89 LYS A C 1
ATOM 698 O O . LYS A 1 89 ? -14.352 12.611 7.839 1.00 87.12 89 LYS A O 1
ATOM 703 N N . VAL A 1 90 ? -15.051 10.858 9.058 1.00 85.00 90 VAL A N 1
ATOM 704 C CA . VAL A 1 90 ? -14.229 9.872 8.346 1.00 85.00 90 VAL A CA 1
ATOM 705 C C . VAL A 1 90 ? -14.735 9.710 6.913 1.00 85.00 90 VAL A C 1
ATOM 707 O O . VAL A 1 90 ? -13.927 9.773 5.989 1.00 85.00 90 VAL A O 1
ATOM 710 N N . ASP A 1 91 ? -16.049 9.613 6.713 1.00 86.06 91 ASP A N 1
ATOM 711 C CA . ASP A 1 91 ? -16.669 9.540 5.386 1.00 86.06 91 ASP A CA 1
ATOM 712 C C . ASP A 1 91 ? -16.332 10.770 4.524 1.00 86.06 91 ASP A C 1
ATOM 714 O O . ASP A 1 91 ? -16.010 10.631 3.342 1.00 86.06 91 ASP A O 1
ATOM 718 N N . GLU A 1 92 ? -16.314 11.974 5.108 1.00 87.69 92 GLU A N 1
ATOM 719 C CA . GLU A 1 92 ? -15.880 13.200 4.419 1.00 87.69 92 GLU A CA 1
ATOM 720 C C . GLU A 1 92 ? -14.413 13.114 3.953 1.00 87.69 92 GLU A C 1
ATOM 722 O O . GLU A 1 92 ? -14.093 13.469 2.815 1.00 87.69 92 GLU A O 1
ATOM 727 N N . ILE A 1 93 ? -13.514 12.599 4.800 1.00 85.94 93 ILE A N 1
ATOM 728 C CA . ILE A 1 93 ? -12.097 12.401 4.451 1.00 85.94 93 ILE A CA 1
ATOM 729 C C . ILE A 1 93 ? -11.951 11.358 3.342 1.00 85.94 93 ILE A C 1
ATOM 731 O O . ILE A 1 93 ? -11.207 11.572 2.382 1.00 85.94 93 ILE A O 1
ATOM 735 N N . VAL A 1 94 ? -12.674 10.246 3.443 1.00 86.06 94 VAL A N 1
ATOM 736 C CA . VAL A 1 94 ? -12.683 9.179 2.435 1.00 86.06 94 VAL A CA 1
ATOM 737 C C . VAL A 1 94 ? -13.141 9.735 1.096 1.00 86.06 94 VAL A C 1
ATOM 739 O O . VAL A 1 94 ? -12.488 9.499 0.082 1.00 86.06 94 VAL A O 1
ATOM 742 N N . LEU A 1 95 ? -14.202 10.541 1.089 1.00 87.25 95 LEU A N 1
ATOM 743 C CA . LEU A 1 95 ? -14.691 11.203 -0.113 1.00 87.25 95 LEU A CA 1
ATOM 744 C C . LEU A 1 95 ? -13.608 12.097 -0.734 1.00 87.25 95 LEU A C 1
ATOM 746 O O . LEU A 1 95 ? -13.367 12.030 -1.940 1.00 87.25 95 LEU A O 1
ATOM 750 N N . MET A 1 96 ? -12.890 12.880 0.079 1.00 85.62 96 MET A N 1
ATOM 751 C CA . MET A 1 96 ? -11.764 13.684 -0.408 1.00 85.62 96 MET A CA 1
ATOM 752 C C . MET A 1 96 ? -10.659 12.832 -1.047 1.00 85.62 96 MET A C 1
ATOM 754 O O . MET A 1 96 ? -10.114 13.237 -2.077 1.00 85.62 96 MET A O 1
ATOM 758 N N . ILE A 1 97 ? -10.338 11.672 -0.465 1.00 84.50 97 ILE A N 1
ATOM 759 C CA . ILE A 1 97 ? -9.341 10.738 -1.009 1.00 84.50 97 ILE A CA 1
ATOM 760 C C . ILE A 1 97 ? -9.849 10.106 -2.308 1.00 84.50 97 ILE A C 1
ATOM 762 O O . ILE A 1 97 ? -9.082 9.976 -3.256 1.00 84.50 97 ILE A O 1
ATOM 766 N N . VAL A 1 98 ? -11.131 9.755 -2.407 1.00 86.25 98 VAL A N 1
ATOM 767 C CA . VAL A 1 98 ? -11.722 9.178 -3.627 1.00 86.25 98 VAL A CA 1
ATOM 768 C C . VAL A 1 98 ? -11.644 10.143 -4.812 1.00 86.25 98 VAL A C 1
ATOM 770 O O . VAL A 1 98 ? -11.362 9.709 -5.924 1.00 86.25 98 VAL A O 1
ATOM 773 N N . PHE A 1 99 ? -11.807 11.447 -4.580 1.00 86.00 99 PHE A N 1
ATOM 774 C CA . PHE A 1 99 ? -11.655 12.483 -5.614 1.00 86.00 99 PHE A CA 1
ATOM 775 C C . PHE A 1 99 ? -10.206 12.952 -5.830 1.00 86.00 99 PHE A C 1
ATOM 777 O O . PHE A 1 99 ? -9.940 13.799 -6.688 1.00 86.00 99 PHE A O 1
ATOM 784 N N . LEU A 1 100 ? -9.246 12.427 -5.065 1.00 86.31 100 LEU A N 1
ATOM 785 C CA . LEU A 1 100 ? -7.831 12.760 -5.215 1.00 86.31 100 LEU A CA 1
ATOM 786 C C . LEU A 1 100 ? -7.269 12.470 -6.620 1.00 86.31 100 LEU A C 1
ATOM 788 O O . LEU A 1 100 ? -6.544 13.333 -7.112 1.00 86.31 100 LEU A O 1
ATOM 792 N N . PRO A 1 101 ? -7.590 11.354 -7.307 1.00 83.12 101 PRO A N 1
ATOM 793 C CA . PRO A 1 101 ? -7.000 11.022 -8.603 1.00 83.12 101 PRO A CA 1
ATOM 794 C C . PRO A 1 101 ? -7.408 12.016 -9.688 1.00 83.12 101 PRO A C 1
ATOM 796 O O . PRO A 1 101 ? -6.582 12.409 -10.503 1.00 83.12 101 PRO A O 1
ATOM 799 N N . GLU A 1 102 ? -8.659 12.480 -9.663 1.00 86.62 102 GLU A N 1
ATOM 800 C CA . GLU A 1 102 ? -9.168 13.496 -10.589 1.00 86.62 102 GLU A CA 1
ATOM 801 C C . GLU A 1 102 ? -8.441 14.834 -10.386 1.00 86.62 102 GLU A C 1
ATOM 803 O O . GLU A 1 102 ? -7.950 15.451 -11.337 1.00 86.62 102 GLU A O 1
ATOM 808 N N . LYS A 1 103 ? -8.287 15.254 -9.123 1.00 86.00 103 LYS A N 1
ATOM 809 C CA . LYS A 1 103 ? -7.504 16.449 -8.774 1.00 86.00 103 LYS A CA 1
ATOM 810 C C . LYS A 1 103 ? -6.035 16.291 -9.160 1.00 86.00 103 LYS A C 1
ATOM 812 O O . LYS A 1 103 ? -5.416 17.254 -9.613 1.00 86.00 103 LYS A O 1
ATOM 817 N N . PHE A 1 104 ? -5.485 15.096 -8.977 1.00 84.56 104 PHE A N 1
ATOM 818 C CA . PHE A 1 104 ? -4.103 14.771 -9.283 1.00 84.56 104 PHE A CA 1
ATOM 819 C C . PHE A 1 104 ? -3.832 14.773 -10.789 1.00 84.56 104 PHE A C 1
ATOM 821 O O . PHE A 1 104 ? -2.871 15.415 -11.201 1.00 84.56 104 PHE A O 1
ATOM 828 N N . ASP A 1 105 ? -4.679 14.164 -11.625 1.00 83.44 105 ASP A N 1
ATOM 829 C CA . ASP A 1 105 ? -4.539 14.239 -13.089 1.00 83.44 105 ASP A CA 1
ATOM 830 C C . ASP A 1 105 ? -4.647 15.692 -13.577 1.00 83.44 105 ASP A C 1
ATOM 832 O O . ASP A 1 105 ? -3.788 16.176 -14.322 1.00 83.44 105 ASP A O 1
ATOM 836 N N . GLY A 1 106 ? -5.628 16.446 -13.065 1.00 83.81 106 GLY A N 1
ATOM 837 C CA . GLY A 1 106 ? -5.757 17.876 -13.344 1.00 83.81 106 GLY A CA 1
ATOM 838 C C . GLY A 1 106 ? -4.511 18.681 -12.948 1.00 83.81 106 GLY A C 1
ATOM 839 O O . GLY A 1 106 ? -4.076 19.568 -13.690 1.00 83.81 106 GLY A O 1
ATOM 840 N N . ALA A 1 107 ? -3.903 18.361 -11.804 1.00 83.31 107 ALA A N 1
ATOM 841 C CA . ALA A 1 107 ? -2.654 18.967 -11.361 1.00 83.31 107 ALA A CA 1
ATOM 842 C C . ALA A 1 107 ? -1.473 18.549 -12.248 1.00 83.31 107 ALA A C 1
ATOM 844 O O . ALA A 1 107 ? -0.729 19.425 -12.682 1.00 83.31 107 ALA A O 1
ATOM 845 N N . LEU A 1 108 ? -1.312 17.263 -12.574 1.00 77.44 108 LEU A N 1
ATOM 846 C CA . LEU A 1 108 ? -0.240 16.759 -13.439 1.00 77.44 108 LEU A CA 1
ATOM 847 C C . LEU A 1 108 ? -0.257 17.415 -14.823 1.00 77.44 108 LEU A C 1
ATOM 849 O O . LEU A 1 108 ? 0.804 17.770 -15.338 1.00 77.44 108 LEU A O 1
ATOM 853 N N . ASN A 1 109 ? -1.438 17.652 -15.396 1.00 77.31 109 ASN A N 1
ATOM 854 C CA . ASN A 1 109 ? -1.579 18.376 -16.664 1.00 77.31 109 ASN A CA 1
ATOM 855 C C . ASN A 1 109 ? -1.037 19.817 -16.568 1.00 77.31 109 ASN A C 1
ATOM 857 O O . ASN A 1 109 ? -0.315 20.289 -17.453 1.00 77.31 109 ASN A O 1
ATOM 861 N N . LYS A 1 110 ? -1.311 20.508 -15.454 1.00 79.38 110 LYS A N 1
ATOM 862 C CA . LYS A 1 110 ? -0.767 21.851 -15.183 1.00 79.38 110 LYS A CA 1
ATOM 863 C C . LYS A 1 110 ? 0.736 21.807 -14.896 1.00 79.38 110 LYS A C 1
ATOM 865 O O . LYS A 1 110 ? 1.483 22.616 -15.441 1.00 79.38 110 LYS A O 1
ATOM 870 N N . PHE A 1 111 ? 1.192 20.850 -14.089 1.00 69.94 111 PHE A N 1
ATOM 871 C CA . PHE A 1 111 ? 2.603 20.672 -13.746 1.00 69.94 111 PHE A CA 1
ATOM 872 C C . PHE A 1 111 ? 3.450 20.361 -14.974 1.00 69.94 111 PHE A C 1
ATOM 874 O O . PHE A 1 111 ? 4.497 20.978 -15.126 1.00 69.94 111 PHE A O 1
ATOM 881 N N . SER A 1 112 ? 2.997 19.493 -15.883 1.00 65.00 112 SER A N 1
ATOM 882 C CA . SER A 1 112 ? 3.708 19.209 -17.137 1.00 65.00 112 SER A CA 1
ATOM 883 C C . SER A 1 112 ? 3.967 20.492 -17.937 1.00 65.00 112 SER A C 1
ATOM 885 O O . SER A 1 112 ? 5.083 20.710 -18.406 1.00 65.00 112 SER A O 1
ATOM 887 N N . THR A 1 113 ? 2.996 21.408 -17.969 1.00 68.75 113 THR A N 1
ATOM 888 C CA . THR A 1 113 ? 3.147 22.725 -18.612 1.00 68.75 113 THR A CA 1
ATOM 889 C C . THR A 1 113 ? 4.198 23.604 -17.913 1.00 68.75 113 THR A C 1
ATOM 891 O O . THR A 1 113 ? 4.954 24.317 -18.572 1.00 68.75 113 THR A O 1
ATOM 894 N N . ILE A 1 114 ? 4.279 23.553 -16.579 1.00 66.31 114 ILE A N 1
ATOM 895 C CA . ILE A 1 114 ? 5.225 24.352 -15.777 1.00 66.31 114 ILE A CA 1
ATOM 896 C C . ILE A 1 114 ? 6.643 23.768 -15.823 1.00 66.31 114 ILE A C 1
ATOM 898 O O . ILE A 1 114 ? 7.614 24.519 -15.891 1.00 66.31 114 ILE A O 1
ATOM 902 N N . ILE A 1 115 ? 6.777 22.443 -15.817 1.00 60.09 115 ILE A N 1
ATOM 903 C CA . ILE A 1 115 ? 8.064 21.736 -15.810 1.00 60.09 115 ILE A CA 1
ATOM 904 C C . ILE A 1 115 ? 8.869 22.047 -17.077 1.00 60.09 115 ILE A C 1
ATOM 906 O O . ILE A 1 115 ? 10.080 22.227 -16.997 1.00 60.09 115 ILE A O 1
ATOM 910 N N . HIS A 1 116 ? 8.207 22.225 -18.225 1.00 61.59 116 HIS A N 1
ATOM 911 C CA . HIS A 1 116 ? 8.871 22.704 -19.443 1.00 61.59 116 HIS A CA 1
ATOM 912 C C . HIS A 1 116 ? 9.465 24.119 -19.310 1.00 61.59 116 HIS A C 1
ATOM 914 O O . HIS A 1 116 ? 10.366 24.471 -20.067 1.00 61.59 116 HIS A O 1
ATOM 920 N N . ARG A 1 117 ? 8.989 24.929 -18.356 1.00 60.97 117 ARG A N 1
ATOM 921 C CA . ARG A 1 117 ? 9.492 26.285 -18.079 1.00 60.97 117 ARG A CA 1
ATOM 922 C C . ARG A 1 117 ? 10.544 26.344 -16.975 1.00 60.97 117 ARG A C 1
ATOM 924 O O . ARG A 1 117 ? 11.291 27.317 -16.930 1.00 60.97 117 ARG A O 1
ATOM 931 N N . VAL A 1 118 ? 10.581 25.373 -16.062 1.00 56.56 118 VAL A N 1
ATOM 932 C CA . VAL A 1 118 ? 11.321 25.500 -14.799 1.00 56.56 118 VAL A CA 1
ATOM 933 C C . VAL A 1 118 ? 12.124 24.218 -14.516 1.00 56.56 118 VAL A C 1
ATOM 935 O O . VAL A 1 118 ? 11.553 23.233 -14.049 1.00 56.56 118 VAL A O 1
ATOM 938 N N . PRO A 1 119 ? 13.454 24.210 -14.736 1.00 60.91 119 PRO A N 1
ATOM 939 C CA . PRO A 1 119 ? 14.303 23.014 -14.631 1.00 60.91 119 PRO A CA 1
ATOM 940 C C . PRO A 1 119 ? 14.616 22.555 -13.188 1.00 60.91 119 PRO A C 1
ATOM 942 O O . PRO A 1 119 ? 15.545 21.787 -12.966 1.00 60.91 119 PRO A O 1
ATOM 945 N N . PHE A 1 120 ? 13.855 22.98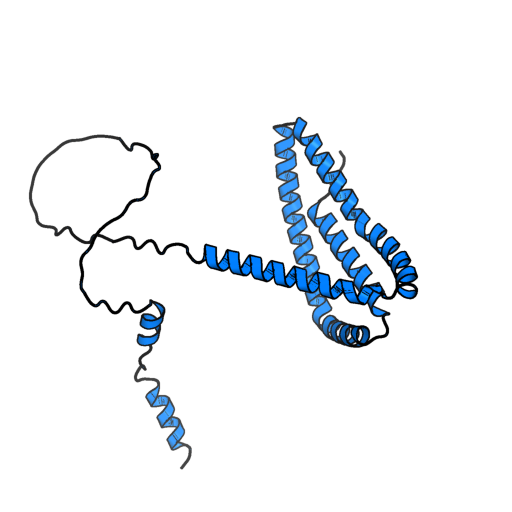3 -12.176 1.00 59.62 120 PHE A N 1
ATOM 946 C CA . PHE A 1 120 ? 14.165 22.726 -10.757 1.00 59.62 120 PHE A CA 1
ATOM 947 C C . PHE A 1 120 ? 13.909 21.286 -10.276 1.00 59.62 120 PHE A C 1
ATOM 949 O O . PHE A 1 120 ? 14.233 20.955 -9.133 1.00 59.62 120 PHE A O 1
ATOM 956 N N . LEU A 1 121 ? 13.345 20.417 -11.119 1.00 58.88 121 LEU A N 1
ATOM 957 C CA . LEU A 1 121 ? 13.011 19.041 -10.740 1.00 58.88 121 LEU A CA 1
ATOM 958 C C . LEU A 1 121 ? 14.217 18.173 -10.390 1.00 58.88 121 LEU A C 1
ATOM 960 O O . LEU A 1 121 ? 14.032 17.161 -9.727 1.00 58.88 121 LEU A O 1
ATOM 964 N N . ASP A 1 122 ? 15.429 18.564 -10.775 1.00 61.41 122 ASP A N 1
ATOM 965 C CA . ASP A 1 122 ? 16.627 17.766 -10.507 1.00 61.41 122 ASP A CA 1
ATOM 966 C C . ASP A 1 122 ? 16.965 17.688 -9.003 1.00 61.41 122 ASP A C 1
ATOM 968 O O . ASP A 1 122 ? 17.575 16.734 -8.528 1.00 61.41 122 ASP A O 1
ATOM 972 N N . ARG A 1 123 ? 16.491 18.654 -8.198 1.00 65.50 123 ARG A N 1
ATOM 973 C CA . ARG A 1 123 ? 16.750 18.693 -6.746 1.00 65.50 123 ARG A CA 1
ATOM 974 C C . ARG A 1 123 ? 15.758 17.871 -5.916 1.00 65.50 123 ARG A C 1
ATOM 976 O O . ARG A 1 123 ? 16.100 17.411 -4.827 1.00 65.50 123 ARG A O 1
ATOM 983 N N . ALA A 1 124 ? 14.536 17.689 -6.411 1.00 71.69 124 ALA A N 1
ATOM 984 C CA . ALA A 1 124 ? 13.482 16.954 -5.717 1.00 71.69 124 ALA A CA 1
ATOM 985 C C . ALA A 1 124 ? 13.816 15.469 -5.443 1.00 71.69 124 ALA A C 1
ATOM 987 O O . ALA A 1 124 ? 13.642 15.046 -4.297 1.00 71.69 124 ALA A O 1
ATOM 988 N N . PRO A 1 125 ? 14.325 14.669 -6.406 1.00 67.75 125 PRO A N 1
ATOM 989 C CA . PRO A 1 125 ? 14.624 13.260 -6.155 1.00 67.75 125 PRO A CA 1
ATOM 990 C C . PRO A 1 125 ? 15.716 13.092 -5.097 1.00 67.75 125 PRO A C 1
ATOM 992 O O . PRO A 1 125 ? 15.609 12.208 -4.252 1.00 67.75 125 PRO A O 1
ATOM 995 N N . THR A 1 126 ? 16.711 13.981 -5.068 1.00 76.50 126 THR A N 1
ATOM 996 C CA . THR A 1 126 ? 17.764 13.977 -4.044 1.00 76.50 126 THR A CA 1
ATOM 997 C C . THR A 1 126 ? 17.179 14.131 -2.642 1.00 76.50 126 THR A C 1
ATOM 999 O O . THR A 1 126 ? 17.563 13.391 -1.740 1.00 76.50 126 THR A O 1
ATOM 1002 N N . LEU A 1 127 ? 16.200 15.025 -2.463 1.00 80.75 127 LEU A N 1
ATOM 1003 C CA . LEU A 1 127 ? 15.536 15.230 -1.173 1.00 80.75 127 LEU A CA 1
ATOM 1004 C C . LEU A 1 127 ? 14.765 13.976 -0.724 1.00 80.75 127 LEU A C 1
ATOM 1006 O O . LEU A 1 127 ? 14.858 13.558 0.432 1.00 80.75 127 LEU A O 1
ATOM 1010 N N . VAL A 1 128 ? 14.048 13.341 -1.653 1.00 77.88 128 VAL A N 1
ATOM 1011 C CA . VAL A 1 128 ? 13.298 12.105 -1.385 1.00 77.88 128 VAL A CA 1
ATOM 1012 C C . VAL A 1 128 ? 14.245 10.971 -0.995 1.00 77.88 128 VAL A C 1
ATOM 1014 O O . VAL A 1 128 ? 14.012 10.295 0.006 1.00 77.88 128 VAL A O 1
ATOM 1017 N N . ILE A 1 129 ? 15.352 10.805 -1.723 1.00 79.69 129 ILE A N 1
ATOM 1018 C CA . ILE A 1 129 ? 16.374 9.797 -1.416 1.00 79.69 129 ILE A CA 1
ATOM 1019 C C . ILE A 1 129 ? 16.981 10.049 -0.029 1.00 79.69 129 ILE A C 1
ATOM 1021 O O . ILE A 1 129 ? 17.103 9.115 0.763 1.00 79.69 129 ILE A O 1
ATOM 1025 N N . THR A 1 130 ? 17.306 11.301 0.313 1.00 82.69 130 THR A N 1
ATOM 1026 C CA . THR A 1 130 ? 17.827 11.625 1.653 1.00 82.69 130 THR A CA 1
ATOM 1027 C C . THR A 1 130 ? 16.819 11.332 2.764 1.00 82.69 130 THR A C 1
ATOM 1029 O O . THR A 1 130 ? 17.204 10.821 3.815 1.00 82.69 130 THR A O 1
ATOM 1032 N N . SER A 1 131 ? 15.528 11.578 2.527 1.00 83.25 131 SER A N 1
ATOM 1033 C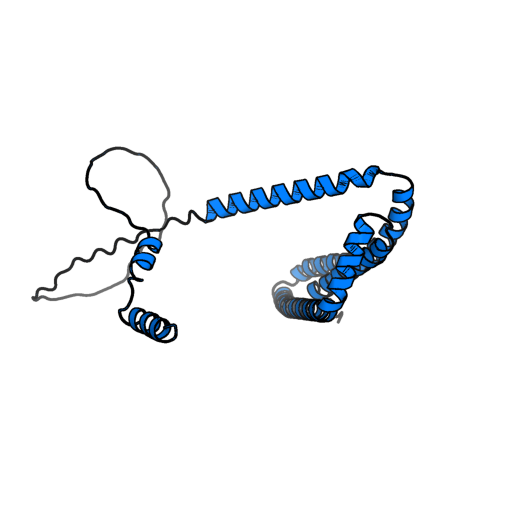 CA . SER A 1 131 ? 14.470 11.279 3.495 1.00 83.25 131 SER A CA 1
ATOM 1034 C C . SER A 1 131 ? 14.300 9.772 3.707 1.00 83.25 131 SER A C 1
ATOM 1036 O O . SER A 1 131 ? 14.246 9.319 4.851 1.00 83.25 131 SER A O 1
ATOM 1038 N N . LEU A 1 132 ? 14.314 8.980 2.629 1.00 84.62 132 LEU A N 1
ATOM 1039 C CA . LEU A 1 132 ? 14.254 7.518 2.714 1.00 84.62 132 LEU A CA 1
ATOM 1040 C C . LEU A 1 132 ? 15.456 6.944 3.475 1.00 84.62 132 LEU A C 1
ATOM 1042 O O . LEU A 1 132 ? 15.275 6.121 4.369 1.00 84.62 132 LEU A O 1
ATOM 1046 N N . ASN A 1 133 ? 16.668 7.428 3.198 1.00 87.19 133 ASN A N 1
ATOM 1047 C CA . ASN A 1 133 ? 17.871 7.003 3.922 1.00 87.19 133 ASN A CA 1
ATOM 1048 C C . ASN A 1 133 ? 17.815 7.359 5.419 1.00 87.19 133 ASN A C 1
ATOM 1050 O O . ASN A 1 133 ? 18.273 6.581 6.262 1.00 87.19 133 ASN A O 1
ATOM 1054 N N . SER A 1 134 ? 17.217 8.503 5.765 1.00 84.31 134 SER A N 1
ATOM 1055 C CA . SER A 1 134 ? 16.982 8.893 7.158 1.00 84.31 134 SER A CA 1
ATOM 1056 C C . SER A 1 134 ? 15.987 7.958 7.850 1.00 84.31 134 SER A C 1
ATOM 1058 O O . SER A 1 134 ? 16.227 7.550 8.984 1.00 84.31 134 SER A O 1
ATOM 1060 N N . LEU A 1 135 ? 14.896 7.579 7.176 1.00 84.38 135 LEU A N 1
ATOM 1061 C CA . LEU A 1 135 ? 13.905 6.644 7.722 1.00 84.38 135 LEU A CA 1
ATOM 1062 C C . LEU A 1 135 ? 14.487 5.244 7.918 1.00 84.38 135 LEU A C 1
ATOM 1064 O O . LEU A 1 135 ? 14.258 4.635 8.959 1.00 84.38 135 LEU A O 1
ATOM 1068 N N . VAL A 1 136 ? 15.281 4.755 6.963 1.00 83.50 136 VAL A N 1
ATOM 1069 C CA . VAL A 1 136 ? 15.989 3.472 7.088 1.00 83.50 136 VAL A CA 1
ATOM 1070 C C . VAL A 1 136 ? 16.953 3.498 8.275 1.00 83.50 136 VAL A C 1
ATOM 1072 O O . VAL A 1 136 ? 16.983 2.554 9.059 1.00 83.50 136 VAL A O 1
ATOM 1075 N N . SER A 1 137 ? 17.695 4.592 8.460 1.00 84.31 137 SER A N 1
ATOM 1076 C CA . SER A 1 137 ? 18.571 4.761 9.628 1.00 84.31 137 SER A CA 1
ATOM 1077 C C . SER A 1 137 ? 17.784 4.749 10.943 1.00 84.31 137 SER A C 1
ATOM 1079 O O . SER A 1 137 ? 18.194 4.085 11.892 1.00 84.31 137 SER A O 1
ATOM 1081 N N . MET A 1 138 ? 16.628 5.418 10.986 1.00 83.75 138 MET A N 1
ATOM 1082 C CA . MET A 1 138 ? 15.758 5.456 12.166 1.00 83.75 138 MET A CA 1
ATOM 1083 C C . MET A 1 138 ? 15.155 4.080 12.486 1.00 83.75 138 MET A C 1
ATOM 1085 O O . MET A 1 138 ? 15.136 3.666 13.642 1.00 83.75 138 MET A O 1
ATOM 1089 N N . LEU A 1 139 ? 14.722 3.341 11.461 1.00 78.19 139 LEU A N 1
ATOM 1090 C CA . LEU A 1 139 ? 14.211 1.973 11.590 1.00 78.19 139 LEU A CA 1
ATOM 1091 C C . LEU A 1 139 ? 15.295 0.998 12.058 1.00 78.19 139 LEU A C 1
ATOM 1093 O O . LEU A 1 139 ? 15.032 0.170 12.925 1.00 78.19 139 LEU A O 1
ATOM 1097 N N . ASN A 1 140 ? 16.517 1.108 11.530 1.00 80.94 140 ASN A N 1
ATOM 1098 C CA . ASN A 1 140 ? 17.641 0.272 11.956 1.00 80.94 140 ASN A CA 1
ATOM 1099 C C . ASN A 1 140 ? 18.052 0.560 13.404 1.00 80.94 140 ASN A C 1
ATOM 1101 O O . ASN A 1 140 ? 18.349 -0.370 14.151 1.00 80.94 140 ASN A O 1
ATOM 1105 N N . TYR A 1 141 ? 18.032 1.831 13.811 1.00 78.19 141 TYR A N 1
ATOM 1106 C CA . TYR A 1 141 ? 18.274 2.223 15.197 1.00 78.19 141 TYR A CA 1
ATOM 1107 C C . TYR A 1 141 ? 17.225 1.613 16.140 1.00 78.19 141 TYR A C 1
ATOM 1109 O O . TYR A 1 141 ? 17.584 0.923 17.093 1.00 78.19 141 TYR A O 1
ATOM 1117 N N . TRP A 1 142 ? 15.939 1.748 15.800 1.00 73.25 142 TRP A N 1
ATOM 1118 C CA . TRP A 1 142 ? 14.834 1.144 16.553 1.00 73.25 142 TRP A CA 1
ATOM 1119 C C . TRP A 1 142 ? 14.917 -0.393 16.596 1.00 73.25 142 TRP A C 1
ATOM 1121 O O . TRP A 1 142 ? 14.655 -1.017 17.624 1.00 73.25 142 TRP A O 1
ATOM 1131 N N . GLY A 1 143 ? 15.320 -1.027 15.490 1.00 71.56 143 GLY A N 1
ATOM 1132 C CA . GLY A 1 143 ? 15.513 -2.477 15.405 1.00 71.56 143 GLY A CA 1
ATOM 1133 C C . GLY A 1 143 ? 16.657 -2.989 16.285 1.00 71.56 143 GLY A C 1
ATOM 1134 O O . GLY A 1 143 ? 16.541 -4.057 16.885 1.00 71.56 143 GLY A O 1
ATOM 1135 N N . HIS A 1 144 ? 17.735 -2.216 16.424 1.00 63.28 144 HIS A N 1
ATOM 1136 C CA . HIS A 1 144 ? 18.845 -2.558 17.313 1.00 63.28 144 HIS A CA 1
ATOM 1137 C C . HIS A 1 144 ? 18.472 -2.375 18.795 1.00 63.28 144 HIS A C 1
ATOM 1139 O O . HIS A 1 144 ? 18.895 -3.168 19.639 1.00 63.28 144 HIS A O 1
ATOM 1145 N N . GLU A 1 145 ? 17.667 -1.365 19.129 1.00 59.91 145 GLU A N 1
ATOM 1146 C CA . GLU A 1 145 ? 17.172 -1.154 20.497 1.00 59.91 145 GLU A CA 1
ATOM 1147 C C . GLU A 1 145 ? 16.180 -2.250 20.921 1.00 59.91 145 GLU A C 1
ATOM 1149 O O . GLU A 1 145 ? 16.296 -2.798 22.017 1.00 59.91 145 GLU A O 1
ATOM 1154 N N . ASN A 1 146 ? 15.301 -2.681 20.011 1.00 54.69 146 ASN A N 1
ATOM 1155 C CA . ASN A 1 146 ? 14.337 -3.754 20.273 1.00 54.69 146 ASN A CA 1
ATOM 1156 C C . ASN A 1 146 ? 14.922 -5.172 20.173 1.00 54.69 146 ASN A C 1
ATOM 1158 O O . ASN A 1 146 ? 14.307 -6.117 20.660 1.00 54.69 146 ASN A O 1
ATOM 1162 N N . SER A 1 147 ? 16.108 -5.355 19.586 1.00 51.16 147 SER A N 1
ATOM 1163 C CA . SER A 1 147 ? 16.827 -6.638 19.631 1.00 51.16 147 SER A CA 1
ATOM 1164 C C . SER A 1 147 ? 17.467 -6.901 20.997 1.00 51.16 147 SER A C 1
ATOM 1166 O O . SER A 1 147 ? 17.828 -8.042 21.290 1.00 51.16 147 SER A O 1
ATOM 1168 N N . ARG A 1 148 ? 17.592 -5.882 21.856 1.00 48.53 148 ARG A N 1
ATOM 1169 C CA . ARG A 1 148 ? 17.985 -6.032 23.263 1.00 48.53 148 ARG A CA 1
ATOM 1170 C C . ARG A 1 148 ? 16.774 -6.389 24.138 1.00 48.53 148 ARG A C 1
ATOM 1172 O O . ARG A 1 148 ? 16.595 -5.862 25.232 1.00 48.53 148 ARG A O 1
ATOM 1179 N N . VAL A 1 149 ? 15.944 -7.335 23.690 1.00 51.38 149 VAL A N 1
ATOM 1180 C CA . VAL A 1 149 ? 15.081 -8.077 24.616 1.00 51.38 149 VAL A CA 1
ATOM 1181 C C . VAL A 1 149 ? 16.008 -8.975 25.415 1.00 51.38 149 VAL A C 1
ATOM 1183 O O . VAL A 1 149 ? 16.482 -10.000 24.937 1.00 51.38 149 VAL A O 1
ATOM 1186 N N . ASN A 1 150 ? 16.324 -8.500 26.615 1.00 56.72 150 ASN A N 1
ATOM 1187 C CA . ASN A 1 150 ? 17.094 -9.187 27.634 1.00 56.72 150 ASN A CA 1
ATOM 1188 C C . ASN A 1 150 ? 16.667 -10.658 27.691 1.00 56.72 150 ASN A C 1
ATOM 1190 O O . ASN A 1 150 ? 15.553 -10.962 28.120 1.00 56.72 150 ASN A O 1
ATOM 1194 N N . GLU A 1 151 ? 17.547 -11.554 27.241 1.00 58.03 151 GLU A N 1
ATOM 1195 C CA . GLU A 1 151 ? 17.440 -12.988 27.472 1.00 58.03 151 GL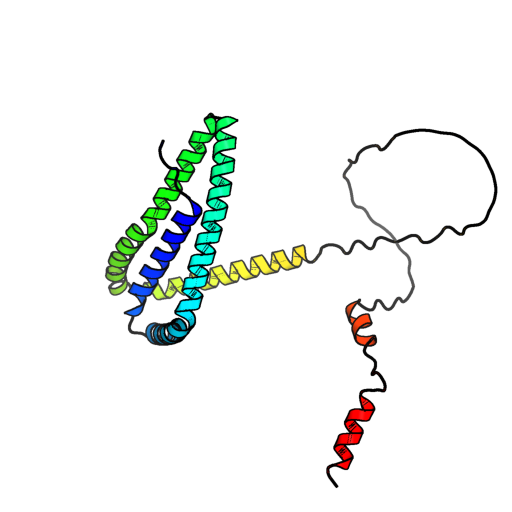U A CA 1
ATOM 1196 C C . GLU A 1 151 ? 17.398 -13.182 28.990 1.00 58.03 151 GLU A C 1
ATOM 1198 O O . GLU A 1 151 ? 18.416 -13.179 29.683 1.00 58.03 151 GLU A O 1
ATOM 1203 N N . LYS A 1 152 ? 16.185 -13.219 29.543 1.00 60.69 152 LYS A N 1
ATOM 1204 C CA . LYS A 1 152 ? 15.953 -13.401 30.967 1.00 60.69 152 LYS A CA 1
ATOM 1205 C C . LYS A 1 152 ? 16.215 -14.875 31.232 1.00 60.69 152 LYS A C 1
ATOM 1207 O O . LYS A 1 152 ? 15.311 -15.696 31.126 1.00 60.69 152 LYS A O 1
ATOM 1212 N N . THR A 1 153 ? 17.471 -15.219 31.506 1.00 61.78 153 THR A N 1
ATOM 1213 C CA . THR A 1 153 ? 17.856 -16.549 31.982 1.00 61.78 153 THR A CA 1
ATOM 1214 C C . THR A 1 153 ? 17.095 -16.828 33.272 1.00 61.78 153 THR A C 1
ATOM 1216 O O . THR A 1 153 ? 17.462 -16.341 34.341 1.00 61.78 153 THR A O 1
ATOM 1219 N N . ILE A 1 154 ? 16.001 -17.579 33.158 1.00 61.81 154 ILE A N 1
ATOM 1220 C CA . ILE A 1 154 ? 15.289 -18.163 34.289 1.00 61.81 154 ILE A CA 1
ATOM 1221 C C . ILE A 1 154 ? 16.207 -19.265 34.819 1.00 61.81 154 ILE A C 1
ATOM 1223 O O . ILE A 1 154 ? 16.356 -20.315 34.195 1.00 61.81 154 ILE A O 1
ATOM 1227 N N . GLY A 1 155 ? 16.884 -18.994 35.935 1.00 63.31 155 GLY A N 1
ATOM 1228 C CA . GLY A 1 155 ? 17.611 -20.017 36.674 1.00 63.31 155 GLY A CA 1
ATOM 1229 C C . GLY A 1 155 ? 16.609 -21.035 37.202 1.00 63.31 155 GLY A C 1
ATOM 1230 O O . GLY A 1 155 ? 15.879 -20.747 38.144 1.00 63.31 155 GLY A O 1
ATOM 1231 N N . VAL A 1 156 ? 16.534 -22.199 36.561 1.00 66.12 156 VAL A N 1
ATOM 1232 C CA . VAL A 1 156 ? 15.796 -23.347 37.088 1.00 66.12 156 VAL A CA 1
ATOM 1233 C C . VAL A 1 156 ? 16.631 -23.915 38.229 1.00 66.12 156 VAL A C 1
ATOM 1235 O O . VAL A 1 156 ? 17.629 -24.597 37.992 1.00 66.12 156 VAL A O 1
ATOM 1238 N N . ASP A 1 157 ? 16.244 -23.584 39.458 1.00 53.47 157 ASP A N 1
ATOM 1239 C CA . ASP A 1 157 ? 16.783 -24.209 40.660 1.00 53.47 157 ASP A CA 1
ATOM 1240 C C . ASP A 1 157 ? 16.306 -25.666 40.694 1.00 53.47 157 ASP A C 1
ATOM 1242 O O . ASP A 1 157 ? 15.134 -25.971 40.923 1.00 53.47 157 ASP A O 1
ATOM 1246 N N . ARG A 1 158 ? 17.209 -26.577 40.332 1.00 57.19 158 ARG A N 1
ATOM 1247 C CA . ARG A 1 158 ? 16.985 -28.021 40.341 1.00 57.19 158 ARG A CA 1
ATOM 1248 C C . ARG A 1 158 ? 17.602 -28.578 41.612 1.00 57.19 158 ARG A C 1
ATOM 1250 O O . ARG A 1 158 ? 18.632 -29.245 41.559 1.00 57.19 158 ARG A O 1
ATOM 1257 N N . SER A 1 159 ? 16.979 -28.308 42.750 1.00 45.50 159 SER A N 1
ATOM 1258 C CA . SER A 1 159 ? 17.314 -29.004 43.985 1.00 45.50 159 SER A CA 1
ATOM 1259 C C . SER A 1 159 ? 16.055 -29.268 44.805 1.00 45.50 159 SER A C 1
ATOM 1261 O O . SER A 1 159 ? 15.438 -28.363 45.337 1.00 45.50 159 SER A O 1
ATOM 1263 N N . CYS A 1 160 ? 15.646 -30.534 44.843 1.00 50.06 160 CYS A N 1
ATOM 1264 C CA . CYS A 1 160 ? 14.949 -31.149 45.970 1.00 50.06 160 CYS A CA 1
ATOM 1265 C C . CYS A 1 160 ? 15.011 -32.659 45.739 1.00 50.06 160 CYS A C 1
ATOM 1267 O O . CYS A 1 160 ? 14.241 -33.227 44.964 1.00 50.06 160 CYS A O 1
ATOM 1269 N N . ASN A 1 161 ? 16.009 -33.282 46.368 1.00 55.38 161 ASN A N 1
ATOM 1270 C CA . ASN A 1 161 ? 16.074 -34.725 46.528 1.00 55.38 161 ASN A CA 1
ATOM 1271 C C . ASN A 1 161 ? 14.815 -35.182 47.270 1.00 55.38 161 ASN A C 1
ATOM 1273 O O . ASN A 1 161 ? 14.504 -34.668 48.343 1.00 55.38 161 ASN A O 1
ATOM 1277 N N . MET A 1 162 ? 14.114 -36.145 46.677 1.00 49.97 162 MET A N 1
ATOM 1278 C CA . MET A 1 162 ? 13.209 -37.020 47.404 1.00 49.97 162 MET A CA 1
ATOM 1279 C C . MET A 1 162 ? 14.031 -37.774 48.445 1.00 49.97 162 MET A C 1
ATOM 1281 O O . MET A 1 162 ? 14.901 -38.553 48.066 1.00 49.97 162 MET A O 1
ATOM 1285 N N . ASP A 1 163 ? 13.732 -37.580 49.724 1.00 50.66 163 ASP A N 1
ATOM 1286 C CA . ASP A 1 163 ? 13.783 -38.707 50.642 1.00 50.66 163 ASP A CA 1
ATOM 1287 C C . ASP A 1 163 ? 12.708 -38.579 51.722 1.00 50.66 163 ASP A C 1
ATOM 1289 O O . ASP A 1 163 ? 12.339 -37.492 52.165 1.00 50.66 163 ASP A O 1
ATOM 1293 N N . SER A 1 164 ? 12.146 -39.737 52.020 1.00 48.81 164 SER A N 1
ATOM 1294 C CA . SER A 1 164 ? 10.937 -40.043 52.777 1.00 48.81 164 SER A CA 1
ATOM 1295 C C . SER A 1 164 ? 10.877 -39.494 54.204 1.00 48.81 164 SER A C 1
ATOM 1297 O O . SER A 1 164 ? 11.881 -39.552 54.906 1.00 48.81 164 SER A O 1
ATOM 1299 N N . SER A 1 165 ? 9.674 -39.112 54.659 1.00 50.03 165 SER A N 1
ATOM 1300 C CA . SER A 1 165 ? 8.926 -39.666 55.818 1.00 50.03 165 SER A CA 1
ATOM 1301 C C . SER A 1 165 ? 8.055 -38.615 56.532 1.00 50.03 165 SER A C 1
ATOM 1303 O O . SER A 1 165 ? 8.530 -37.552 56.910 1.00 50.03 165 SER A O 1
ATOM 1305 N N . ASP A 1 166 ? 6.761 -38.945 56.618 1.00 47.31 166 ASP A N 1
ATOM 1306 C CA . ASP A 1 166 ? 5.776 -38.679 57.679 1.00 47.31 166 ASP A CA 1
ATOM 1307 C C . ASP A 1 166 ? 5.752 -37.303 58.376 1.00 47.31 166 ASP A C 1
ATOM 1309 O O . ASP A 1 166 ? 6.623 -36.975 59.169 1.00 47.31 166 ASP A O 1
ATOM 1313 N N . ASP A 1 167 ? 4.697 -36.510 58.133 1.00 51.16 167 ASP A N 1
ATOM 1314 C CA . ASP A 1 167 ? 3.604 -36.279 59.104 1.00 51.16 167 ASP A CA 1
ATOM 1315 C C . ASP A 1 167 ? 2.759 -35.020 58.777 1.00 51.16 167 ASP A C 1
ATOM 1317 O O . ASP A 1 167 ? 3.227 -33.887 58.758 1.00 51.16 167 ASP A O 1
ATOM 1321 N N . ILE A 1 168 ? 1.462 -35.266 58.560 1.00 53.66 168 ILE A N 1
ATOM 1322 C CA . ILE A 1 168 ? 0.334 -34.662 59.291 1.00 53.66 168 ILE A CA 1
ATOM 1323 C C . ILE A 1 168 ? 0.136 -33.120 59.241 1.00 53.66 168 ILE A C 1
ATOM 1325 O O . ILE A 1 168 ? 0.674 -32.342 60.018 1.00 53.66 168 ILE A O 1
ATOM 1329 N N . ASN A 1 169 ? -0.895 -32.773 58.455 1.00 50.28 169 ASN A N 1
ATOM 1330 C CA . ASN A 1 169 ? -2.010 -31.858 58.754 1.00 50.28 169 ASN A CA 1
ATOM 1331 C C . ASN A 1 169 ? -1.987 -30.351 58.416 1.00 50.28 169 ASN A C 1
ATOM 1333 O O . ASN A 1 169 ? -1.204 -29.551 58.906 1.00 50.28 169 ASN A O 1
ATOM 1337 N N . HIS A 1 170 ? -3.123 -30.011 57.787 1.00 48.28 170 HIS A N 1
ATOM 1338 C CA . HIS A 1 170 ? -3.979 -28.835 57.978 1.00 48.28 170 HIS A CA 1
ATOM 1339 C C . HIS A 1 170 ? -3.791 -27.593 57.081 1.00 48.28 170 HIS A C 1
ATOM 1341 O O . HIS A 1 170 ? -3.139 -26.620 57.421 1.00 48.28 170 HIS A O 1
ATOM 1347 N N . ALA A 1 171 ? -4.547 -27.635 55.977 1.00 46.94 171 ALA A N 1
ATOM 1348 C CA . ALA A 1 171 ? -5.665 -26.735 55.663 1.00 46.94 171 ALA A CA 1
ATOM 1349 C C . ALA A 1 171 ? -5.430 -25.231 55.407 1.00 46.94 171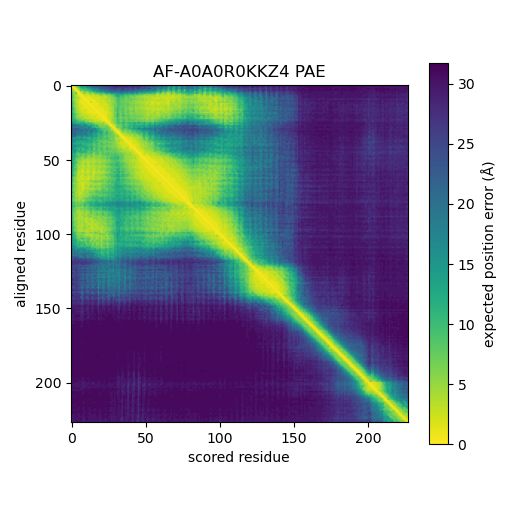 ALA A C 1
ATOM 1351 O O . ALA A 1 171 ? -5.172 -24.460 56.324 1.00 46.94 171 ALA A O 1
ATOM 1352 N N . SER A 1 172 ? -5.886 -24.839 54.203 1.00 47.53 172 SER A N 1
ATOM 1353 C CA . SER A 1 172 ? -6.532 -23.553 53.871 1.00 47.53 172 SER A CA 1
ATOM 1354 C C . SER A 1 172 ? -5.591 -22.344 53.832 1.00 47.53 172 SER A C 1
ATOM 1356 O O . SER A 1 172 ? -4.624 -22.279 54.567 1.00 47.53 172 SER A O 1
ATOM 1358 N N . LEU A 1 173 ? -5.778 -21.297 53.050 1.00 43.16 173 LEU A N 1
ATOM 1359 C CA . LEU A 1 173 ? -6.662 -20.865 51.970 1.00 43.16 173 LEU A CA 1
ATOM 1360 C C . LEU A 1 173 ? -5.957 -19.569 51.510 1.00 43.16 173 LEU A C 1
ATOM 1362 O O . LEU A 1 173 ? -5.312 -18.922 52.330 1.00 43.16 173 LEU A O 1
ATOM 1366 N N . GLU A 1 174 ? -6.056 -19.216 50.230 1.00 43.06 174 GLU A N 1
ATOM 1367 C CA . GLU A 1 174 ? -6.013 -17.825 49.743 1.00 43.06 174 GLU A CA 1
ATOM 1368 C C . GLU A 1 174 ? -5.078 -16.819 50.447 1.00 43.06 174 GLU A C 1
ATOM 1370 O O . GLU A 1 174 ? -5.397 -16.299 51.510 1.00 43.06 174 GLU A O 1
ATOM 1375 N N . ASN A 1 175 ? -3.995 -16.415 49.775 1.00 48.94 175 ASN A N 1
ATOM 1376 C CA . ASN A 1 175 ? -3.659 -14.988 49.655 1.00 48.94 175 ASN A CA 1
ATOM 1377 C C . ASN A 1 175 ? -2.479 -14.768 48.699 1.00 48.94 175 ASN A C 1
ATOM 1379 O O . ASN A 1 175 ? -1.320 -14.975 49.050 1.00 48.94 175 ASN A O 1
ATOM 1383 N N . PHE A 1 176 ? -2.781 -14.273 47.499 1.00 41.28 176 PHE A N 1
ATOM 1384 C CA . PHE A 1 176 ? -1.831 -13.483 46.717 1.00 41.28 176 PHE A CA 1
ATOM 1385 C C . PHE A 1 176 ? -2.022 -12.003 47.080 1.00 41.28 176 PHE A C 1
ATOM 1387 O O . PHE A 1 176 ? -3.155 -11.526 46.994 1.00 41.28 176 PHE A O 1
ATOM 1394 N N . PRO A 1 177 ? -0.965 -11.241 47.409 1.00 66.81 177 PRO A N 1
ATOM 1395 C CA . PRO A 1 177 ? -1.021 -9.787 47.362 1.00 66.81 177 PRO A CA 1
ATOM 1396 C C . PRO A 1 177 ? -0.509 -9.254 46.004 1.00 66.81 177 PRO A C 1
ATOM 1398 O O . PRO A 1 177 ? 0.358 -9.873 45.379 1.00 66.81 177 PRO A O 1
ATOM 1401 N N . PRO A 1 178 ? -1.037 -8.113 45.523 1.00 44.78 178 PRO A N 1
ATOM 1402 C CA . PRO A 1 178 ? -0.739 -7.574 44.200 1.00 44.78 178 PRO A CA 1
ATOM 1403 C C . PRO A 1 178 ? 0.586 -6.793 44.148 1.00 44.78 178 PRO A C 1
ATOM 1405 O O . PRO A 1 178 ? 1.003 -6.157 45.114 1.00 44.78 178 PRO A O 1
ATOM 1408 N N . MET A 1 179 ? 1.205 -6.818 42.960 1.00 39.34 179 MET A N 1
ATOM 1409 C CA . MET A 1 179 ? 2.246 -5.896 42.482 1.00 39.34 179 MET A CA 1
ATOM 1410 C C . MET A 1 179 ? 1.896 -4.441 42.800 1.00 39.34 179 MET A C 1
ATOM 1412 O O . MET A 1 179 ? 0.823 -4.050 42.364 1.00 39.34 179 MET A O 1
ATOM 1416 N N . ILE A 1 180 ? 2.795 -3.668 43.436 1.00 43.06 180 ILE A N 1
ATOM 1417 C CA . ILE A 1 180 ? 3.434 -2.421 42.934 1.00 43.06 180 ILE A CA 1
ATOM 1418 C C . ILE A 1 180 ? 4.536 -1.988 43.929 1.00 43.06 180 ILE A C 1
ATOM 1420 O O . ILE A 1 180 ? 4.255 -1.900 45.117 1.00 43.06 180 ILE A O 1
ATOM 1424 N N . SER A 1 181 ? 5.753 -1.675 43.465 1.00 47.16 181 SER A N 1
ATOM 1425 C CA . SER A 1 181 ? 6.522 -0.490 43.906 1.00 47.16 181 SER A CA 1
ATOM 1426 C C . SER A 1 181 ? 7.849 -0.386 43.149 1.00 47.16 181 SER A C 1
ATOM 1428 O O . SER A 1 181 ? 8.631 -1.332 43.098 1.00 47.16 181 SER A O 1
ATOM 1430 N N . GLU A 1 182 ? 8.065 0.796 42.578 1.00 45.91 182 GLU A N 1
ATOM 1431 C CA . GLU A 1 182 ? 9.273 1.301 41.923 1.00 45.91 182 GLU A CA 1
ATOM 1432 C C . GLU A 1 182 ? 10.454 1.511 42.892 1.00 45.91 182 GLU A C 1
ATOM 1434 O O . GLU A 1 182 ? 10.285 1.450 44.111 1.00 45.91 182 GLU A O 1
ATOM 1439 N N . CYS A 1 183 ? 11.597 1.879 42.284 1.00 44.78 183 CYS A N 1
ATOM 1440 C CA . CYS A 1 183 ? 12.806 2.496 42.856 1.00 44.78 183 CYS A CA 1
ATOM 1441 C C . CYS A 1 183 ? 13.829 1.528 43.482 1.00 44.78 183 CYS A C 1
ATOM 1443 O O . CYS A 1 183 ? 13.477 0.609 44.200 1.00 44.78 183 CYS A O 1
ATOM 1445 N N . GLU A 1 184 ? 15.145 1.659 43.323 1.00 38.66 184 GLU A N 1
ATOM 1446 C CA . GLU A 1 184 ? 16.022 2.519 42.527 1.00 38.66 184 GLU A CA 1
ATOM 1447 C C . GLU A 1 184 ? 17.448 1.952 42.715 1.00 38.66 184 GLU A C 1
ATOM 1449 O O . GLU A 1 184 ? 17.749 1.240 43.672 1.00 38.66 184 GLU A O 1
ATOM 1454 N N . HIS A 1 185 ? 18.318 2.245 41.759 1.00 35.91 185 HIS A N 1
ATOM 1455 C CA . HIS A 1 185 ? 19.689 1.765 41.587 1.00 35.91 185 HIS A CA 1
ATOM 1456 C C . HIS A 1 185 ? 20.669 2.234 42.691 1.00 35.91 185 HIS A C 1
ATOM 1458 O O . HIS A 1 185 ? 20.702 3.425 42.989 1.00 35.91 185 HIS A O 1
ATOM 1464 N N . LYS A 1 186 ? 21.553 1.343 43.184 1.00 45.59 186 LYS A N 1
ATOM 1465 C CA . LYS A 1 186 ? 22.973 1.579 43.595 1.00 45.59 186 LYS A CA 1
ATOM 1466 C C . LYS A 1 186 ? 23.535 0.293 44.231 1.00 45.59 186 LYS A C 1
ATOM 1468 O O . LYS A 1 186 ? 23.068 -0.127 45.275 1.00 45.59 186 LYS A O 1
ATOM 1473 N N . ALA A 1 187 ? 24.348 -0.480 43.513 1.00 39.62 187 ALA A N 1
ATOM 1474 C CA . ALA A 1 187 ? 25.807 -0.360 43.391 1.00 39.62 187 ALA A CA 1
ATOM 1475 C C . ALA A 1 187 ? 26.576 -1.099 44.508 1.00 39.62 187 ALA A C 1
ATOM 1477 O O . ALA A 1 187 ? 26.275 -0.919 45.680 1.00 39.62 187 ALA A O 1
ATOM 1478 N N . VAL A 1 188 ? 27.644 -1.788 44.072 1.00 44.66 188 VAL A N 1
ATOM 1479 C CA . VAL A 1 188 ? 28.939 -2.007 44.753 1.00 44.66 188 VAL A CA 1
ATOM 1480 C C . VAL A 1 188 ? 29.297 -3.460 45.153 1.00 44.66 188 VAL A C 1
ATOM 1482 O O . VAL A 1 188 ? 28.637 -4.060 45.989 1.00 44.66 188 VAL A O 1
ATOM 1485 N N . HIS A 1 189 ? 30.447 -3.896 44.593 1.00 45.84 189 HIS A N 1
ATOM 1486 C CA . HIS A 1 189 ? 31.397 -4.962 44.992 1.00 45.84 189 HIS A CA 1
ATOM 1487 C C . HIS A 1 189 ? 30.912 -6.419 45.007 1.00 45.84 189 HIS A C 1
ATOM 1489 O O . HIS A 1 189 ? 29.788 -6.713 45.371 1.00 45.84 189 HIS A O 1
ATOM 1495 N N . ASP A 1 190 ? 31.710 -7.446 44.741 1.00 39.28 190 ASP A N 1
ATOM 1496 C CA . ASP A 1 190 ? 32.974 -7.721 44.036 1.00 39.28 190 ASP A CA 1
ATOM 1497 C C . ASP A 1 190 ? 33.080 -9.271 44.059 1.00 39.28 190 ASP A C 1
ATOM 1499 O O . ASP A 1 190 ? 32.260 -9.913 44.716 1.00 39.28 190 ASP A O 1
ATOM 1503 N N . ILE A 1 191 ? 34.118 -9.864 43.458 1.00 44.50 191 ILE A N 1
ATOM 1504 C CA . ILE A 1 191 ? 34.544 -11.290 43.568 1.00 44.50 191 ILE A CA 1
ATOM 1505 C C . ILE A 1 191 ? 34.243 -12.174 42.337 1.00 44.50 191 ILE A C 1
ATOM 1507 O O . ILE A 1 191 ? 33.250 -12.884 42.230 1.00 44.50 191 ILE A O 1
ATOM 1511 N N . SER A 1 192 ? 35.200 -12.116 41.407 1.00 36.75 192 SER A N 1
ATOM 1512 C CA . SER A 1 192 ? 36.186 -13.172 41.103 1.00 36.75 192 SER A CA 1
ATOM 1513 C C . SER A 1 192 ? 35.737 -14.608 40.758 1.00 36.75 192 SER A C 1
ATOM 1515 O O . SER A 1 192 ? 35.154 -15.320 41.565 1.00 36.75 192 SER A O 1
ATOM 1517 N N . LEU A 1 193 ? 36.268 -15.052 39.607 1.00 37.97 193 LEU A N 1
ATOM 1518 C CA . LEU A 1 193 ? 36.667 -16.420 39.232 1.00 37.97 193 LEU A CA 1
ATOM 1519 C C . LEU A 1 193 ? 35.570 -17.450 38.924 1.00 37.97 193 LEU A C 1
ATOM 1521 O O . LEU A 1 193 ? 35.044 -18.123 39.798 1.00 37.97 193 LEU A O 1
ATOM 1525 N N . SER A 1 194 ? 35.394 -17.733 37.631 1.00 44.75 194 SER A N 1
ATOM 1526 C CA . SER A 1 194 ? 35.769 -19.041 37.065 1.00 44.75 194 SER A CA 1
ATOM 1527 C C . SER A 1 194 ? 35.428 -19.088 35.573 1.00 44.75 194 SER A C 1
ATOM 1529 O O . SER A 1 194 ? 34.331 -18.732 35.143 1.00 44.75 194 SER A O 1
ATOM 1531 N N . SER A 1 195 ? 36.406 -19.511 34.778 1.00 42.84 195 SER A N 1
ATOM 1532 C CA . SER A 1 195 ? 36.340 -19.724 33.336 1.00 42.84 195 SER A CA 1
ATOM 1533 C C . SER A 1 195 ? 35.123 -20.560 32.927 1.00 42.84 195 SER A C 1
ATOM 1535 O O . SER A 1 195 ? 35.095 -21.774 33.134 1.00 42.84 195 SER A O 1
ATOM 1537 N N . ARG A 1 196 ? 34.131 -19.941 32.283 1.00 45.22 196 ARG A N 1
ATOM 1538 C CA . ARG A 1 196 ? 33.065 -20.664 31.584 1.00 45.22 196 ARG A CA 1
ATOM 1539 C C . ARG A 1 196 ? 33.039 -20.233 30.130 1.00 45.22 196 ARG A C 1
ATOM 1541 O O . ARG A 1 196 ? 32.591 -19.141 29.794 1.00 45.22 196 ARG A O 1
ATOM 1548 N N . VAL A 1 197 ? 33.547 -21.129 29.289 1.00 51.28 197 VAL A N 1
ATOM 1549 C CA . VAL A 1 197 ? 33.406 -21.115 27.834 1.00 51.28 197 VAL A CA 1
ATOM 1550 C C . VAL A 1 197 ? 31.910 -21.090 27.524 1.00 51.28 197 VAL A C 1
ATOM 1552 O O . VAL A 1 197 ? 31.204 -22.081 27.695 1.00 51.28 197 VAL A O 1
ATOM 1555 N N . LYS A 1 198 ? 31.413 -19.909 27.163 1.00 51.62 198 LYS A N 1
ATOM 1556 C CA . LYS A 1 198 ? 30.008 -19.647 26.860 1.00 51.62 198 LYS A CA 1
ATOM 1557 C C . LYS A 1 198 ? 29.846 -19.767 25.344 1.00 51.62 198 LYS A C 1
ATOM 1559 O O . LYS A 1 198 ? 29.904 -18.771 24.634 1.00 51.62 198 LYS A O 1
ATOM 1564 N N . GLY A 1 199 ? 29.742 -21.004 24.860 1.00 60.09 199 GLY A N 1
ATOM 1565 C CA . GLY A 1 199 ? 29.410 -21.279 23.463 1.00 60.09 199 GLY A CA 1
ATOM 1566 C C . GLY A 1 199 ? 27.961 -20.882 23.186 1.00 60.09 199 GLY A C 1
ATOM 1567 O O . GLY A 1 199 ? 27.066 -21.198 23.972 1.00 60.09 199 GLY A O 1
ATOM 1568 N N . SER A 1 200 ? 27.736 -20.148 22.101 1.00 68.81 200 SER A N 1
ATOM 1569 C CA . SER A 1 200 ? 26.395 -19.754 21.651 1.00 68.81 200 SER A CA 1
ATOM 1570 C C . SER A 1 200 ? 25.613 -20.980 21.163 1.00 68.81 200 SER A C 1
ATOM 1572 O O . SER A 1 200 ? 26.207 -21.920 20.640 1.00 68.81 200 SER A O 1
ATOM 1574 N N . TYR A 1 201 ? 24.276 -20.972 21.263 1.00 63.69 201 TYR A N 1
ATOM 1575 C CA . TYR A 1 201 ? 23.399 -22.051 20.764 1.00 63.69 201 TYR A CA 1
ATOM 1576 C C . TYR A 1 201 ? 23.667 -22.395 19.284 1.00 63.69 201 TYR A C 1
ATOM 1578 O O . TYR A 1 201 ? 23.538 -23.543 18.863 1.00 63.69 201 TYR A O 1
ATOM 1586 N N . LYS A 1 202 ? 24.138 -21.409 18.508 1.00 74.88 202 LYS A N 1
ATOM 1587 C CA . LYS A 1 202 ? 24.606 -21.587 17.127 1.00 74.88 202 LYS A CA 1
ATOM 1588 C C . LYS A 1 202 ? 25.826 -22.519 17.022 1.00 74.88 202 LYS A C 1
ATOM 1590 O O . LYS A 1 202 ? 25.881 -23.363 16.138 1.00 74.88 202 LYS A O 1
ATOM 1595 N N . GLU A 1 203 ? 26.770 -22.398 17.946 1.00 70.44 203 GLU A N 1
ATOM 1596 C CA . GLU A 1 203 ? 28.030 -23.152 17.981 1.00 70.44 203 GLU A CA 1
ATOM 1597 C C . GLU A 1 203 ? 27.814 -24.608 18.444 1.00 70.44 203 GLU A C 1
ATOM 1599 O O . GLU A 1 203 ? 28.512 -25.520 18.004 1.00 70.44 203 GLU A O 1
ATOM 1604 N N . ALA A 1 204 ? 26.790 -24.849 19.275 1.00 67.75 204 ALA A N 1
ATOM 1605 C CA . ALA A 1 204 ? 26.353 -26.192 19.669 1.00 67.75 204 ALA A CA 1
ATOM 1606 C C . ALA A 1 204 ? 25.636 -26.946 18.531 1.00 67.75 204 ALA A C 1
ATOM 1608 O O . ALA A 1 204 ? 25.777 -28.162 18.416 1.00 67.75 204 ALA A O 1
ATOM 1609 N N . LEU A 1 205 ? 24.905 -26.231 17.667 1.00 66.75 205 LEU A N 1
ATOM 1610 C CA . LEU A 1 205 ? 24.245 -26.807 16.488 1.00 66.75 205 LEU A CA 1
ATOM 1611 C C . LEU A 1 205 ? 25.227 -27.141 15.356 1.00 66.75 205 LEU A C 1
ATOM 1613 O O . LEU A 1 205 ? 25.022 -28.124 14.647 1.00 66.75 205 LEU A O 1
ATOM 1617 N N . GLU A 1 206 ? 26.293 -26.357 15.190 1.00 68.25 206 GLU A N 1
ATOM 1618 C CA . GLU A 1 206 ? 27.326 -26.622 14.178 1.00 68.25 206 GLU A CA 1
ATOM 1619 C C . GLU A 1 206 ? 28.267 -27.771 14.587 1.00 68.25 206 GLU A C 1
ATOM 1621 O O . GLU A 1 206 ? 28.677 -28.544 13.725 1.00 68.25 206 GLU A O 1
ATOM 1626 N 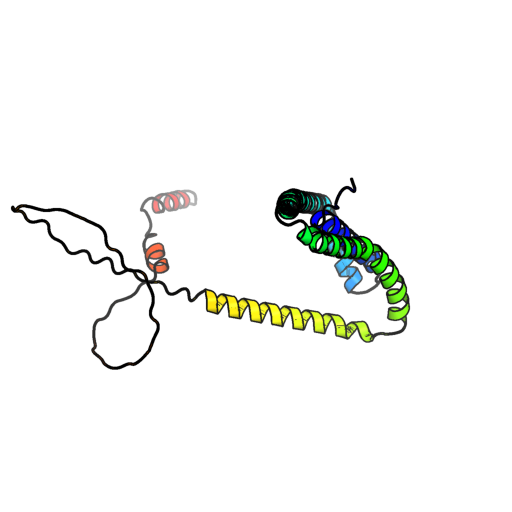N . ARG A 1 207 ? 28.520 -27.979 15.891 1.00 64.56 207 ARG A N 1
ATOM 1627 C CA . ARG A 1 207 ? 29.271 -29.153 16.391 1.00 64.56 207 ARG A CA 1
ATOM 1628 C C . ARG A 1 207 ? 28.502 -30.477 16.325 1.00 64.56 207 ARG A C 1
ATOM 1630 O O . ARG A 1 207 ? 29.118 -31.530 16.383 1.00 64.56 207 ARG A O 1
ATOM 1637 N N . GLY A 1 208 ? 27.175 -30.447 16.193 1.00 61.09 208 GLY A N 1
ATOM 1638 C CA . GLY A 1 208 ? 26.340 -31.651 16.079 1.00 61.09 208 GLY A CA 1
ATOM 1639 C C . GLY A 1 208 ? 26.287 -32.271 14.676 1.00 61.09 208 GLY A C 1
ATOM 1640 O O . GLY A 1 208 ? 25.561 -33.242 14.479 1.00 61.09 208 GLY A O 1
ATOM 1641 N N . LYS A 1 209 ? 27.010 -31.708 13.698 1.00 57.25 209 LYS A N 1
ATOM 1642 C CA . LYS A 1 209 ? 27.070 -32.188 12.306 1.00 57.25 209 LYS A CA 1
ATOM 1643 C C . LYS A 1 209 ? 28.372 -32.928 11.972 1.00 57.25 209 LYS A C 1
ATOM 1645 O O . LYS A 1 209 ? 28.779 -32.941 10.815 1.00 57.25 209 LYS A O 1
ATOM 1650 N N . GLU A 1 210 ? 29.013 -33.549 12.962 1.00 58.22 210 GLU A N 1
ATOM 1651 C CA . GLU A 1 210 ? 30.087 -34.513 12.703 1.00 58.22 210 GLU A CA 1
ATOM 1652 C C . GLU A 1 210 ? 29.523 -35.724 11.941 1.00 58.22 210 GLU A C 1
ATOM 1654 O O . GLU A 1 210 ? 28.837 -36.586 12.487 1.00 58.22 210 GLU A O 1
ATOM 1659 N N . GLU A 1 211 ? 29.742 -35.665 10.627 1.00 53.69 211 GLU A N 1
ATOM 1660 C CA . GLU A 1 211 ? 29.992 -36.740 9.665 1.00 53.69 211 GLU A CA 1
ATOM 1661 C C . GLU A 1 211 ? 29.509 -38.128 10.107 1.00 53.69 211 GLU A C 1
ATOM 1663 O O . GLU A 1 211 ? 30.193 -38.889 10.791 1.00 53.69 211 GLU A O 1
ATOM 1668 N N . THR A 1 212 ? 28.305 -38.488 9.659 1.00 53.62 212 THR A N 1
ATOM 1669 C CA . THR A 1 212 ? 27.830 -39.866 9.772 1.00 53.62 212 THR A CA 1
ATOM 1670 C C . THR A 1 212 ? 28.643 -40.756 8.817 1.00 53.62 212 THR A C 1
ATOM 1672 O O . THR A 1 212 ? 28.792 -40.397 7.647 1.00 53.62 212 THR A O 1
ATOM 1675 N N . PRO A 1 213 ? 29.109 -41.948 9.248 1.00 53.25 213 PRO A N 1
ATOM 1676 C CA . PRO A 1 213 ? 29.939 -42.861 8.443 1.00 53.25 213 PRO A CA 1
ATOM 1677 C C . PRO A 1 213 ? 29.315 -43.382 7.133 1.00 53.25 213 PRO A C 1
ATOM 1679 O O . PRO A 1 213 ? 29.937 -44.180 6.439 1.00 53.25 213 PRO A O 1
ATOM 1682 N N . ASN A 1 214 ? 28.105 -42.945 6.775 1.00 54.16 214 ASN A N 1
ATOM 1683 C CA . ASN A 1 214 ? 27.393 -43.368 5.571 1.00 54.16 214 ASN A CA 1
ATOM 1684 C C . ASN A 1 214 ? 27.585 -42.431 4.363 1.00 54.16 214 ASN A C 1
ATOM 1686 O O . ASN A 1 214 ? 27.222 -42.826 3.261 1.00 54.16 214 ASN A O 1
ATOM 1690 N N . GLU A 1 215 ? 28.210 -41.256 4.514 1.00 54.47 215 GLU A N 1
ATOM 1691 C CA . GLU A 1 215 ? 28.575 -40.383 3.373 1.00 54.47 215 GLU A CA 1
ATOM 1692 C C . GLU A 1 215 ? 29.995 -40.647 2.823 1.00 54.47 215 GLU A C 1
ATOM 1694 O O . GLU A 1 215 ? 30.389 -40.090 1.797 1.00 54.47 215 GLU A O 1
ATOM 1699 N N . ILE A 1 216 ? 30.762 -41.542 3.459 1.00 55.62 216 ILE A N 1
ATOM 1700 C CA . ILE A 1 216 ? 32.090 -41.966 2.982 1.00 55.62 216 ILE A CA 1
ATOM 1701 C C . ILE A 1 216 ? 31.967 -43.092 1.934 1.00 55.62 216 ILE A C 1
ATOM 1703 O O . ILE A 1 216 ? 32.746 -43.133 0.984 1.00 55.62 216 ILE A O 1
ATOM 1707 N N . MET A 1 217 ? 30.929 -43.936 2.009 1.00 54.38 217 MET A N 1
ATOM 1708 C CA . MET A 1 217 ? 30.727 -45.039 1.054 1.00 54.38 217 MET A CA 1
ATOM 1709 C C . MET A 1 217 ? 30.215 -44.603 -0.332 1.00 54.38 217 MET A C 1
ATOM 1711 O O . MET A 1 217 ? 30.468 -45.300 -1.313 1.00 54.38 217 MET A O 1
ATOM 1715 N N . GLU A 1 218 ? 29.553 -43.448 -0.464 1.00 55.69 218 GLU A N 1
ATOM 1716 C CA . GLU A 1 218 ? 29.130 -42.944 -1.785 1.00 55.69 218 GLU A CA 1
ATOM 1717 C C . GLU A 1 218 ? 30.268 -42.270 -2.569 1.00 55.69 218 GLU A C 1
ATOM 1719 O O . GLU A 1 218 ? 30.231 -42.250 -3.798 1.00 55.69 218 GLU A O 1
ATOM 1724 N N . LYS A 1 219 ? 31.329 -41.796 -1.898 1.00 57.00 219 LYS A N 1
ATOM 1725 C CA . LYS A 1 219 ? 32.489 -41.190 -2.576 1.00 57.00 219 LYS A CA 1
ATOM 1726 C C . LYS A 1 219 ? 33.536 -42.201 -3.044 1.00 57.00 219 LYS A C 1
ATOM 1728 O O . LYS A 1 219 ? 34.254 -41.909 -3.996 1.00 57.00 219 LYS A O 1
ATOM 1733 N N . GLU A 1 220 ? 33.595 -43.397 -2.460 1.00 55.19 220 GLU A N 1
ATOM 1734 C CA . GLU A 1 220 ? 34.487 -44.460 -2.955 1.00 55.19 220 GLU A CA 1
ATOM 1735 C C . GLU A 1 220 ? 33.910 -45.204 -4.173 1.00 55.19 220 GLU A C 1
ATOM 1737 O O . GLU A 1 220 ? 34.667 -45.693 -5.009 1.00 55.19 220 GLU A O 1
ATOM 1742 N N . CYS A 1 221 ? 32.586 -45.189 -4.373 1.00 55.84 221 CYS A N 1
ATOM 1743 C CA . CYS A 1 221 ? 31.952 -45.846 -5.524 1.00 55.84 221 CYS A CA 1
ATOM 1744 C C . CYS A 1 221 ? 32.054 -45.038 -6.844 1.00 55.84 221 CYS A C 1
ATOM 1746 O O . CYS A 1 221 ? 31.889 -45.595 -7.931 1.00 55.84 221 CYS A O 1
ATOM 1748 N N . GLU A 1 222 ? 32.381 -43.738 -6.791 1.00 56.50 222 GLU A N 1
ATOM 1749 C CA . GLU A 1 222 ? 32.649 -42.922 -7.992 1.00 56.50 222 GLU A CA 1
ATOM 1750 C C . GLU A 1 222 ? 34.111 -42.975 -8.470 1.00 56.50 222 GLU A C 1
ATOM 1752 O O . GLU A 1 222 ? 34.388 -42.643 -9.627 1.00 56.50 222 GLU A O 1
ATOM 1757 N N . ILE A 1 223 ? 35.050 -43.437 -7.638 1.00 58.06 223 ILE A N 1
ATOM 1758 C CA . ILE A 1 223 ? 36.477 -43.507 -8.000 1.00 58.06 223 ILE A CA 1
ATOM 1759 C C . ILE A 1 223 ? 36.793 -44.783 -8.806 1.00 58.06 223 ILE A C 1
ATOM 1761 O O . ILE A 1 223 ? 37.652 -44.750 -9.686 1.00 58.06 223 ILE A O 1
ATOM 1765 N N . GLU A 1 224 ? 36.027 -45.868 -8.639 1.00 54.81 224 GLU A N 1
ATOM 1766 C CA . GLU A 1 224 ? 36.189 -47.105 -9.430 1.00 54.81 224 GLU A CA 1
ATOM 1767 C C . GLU A 1 224 ? 35.615 -47.045 -10.860 1.00 54.81 224 GLU A C 1
ATOM 1769 O O . GLU A 1 224 ? 35.842 -47.953 -11.656 1.00 54.81 224 GLU A O 1
ATOM 1774 N N . LYS A 1 225 ? 34.925 -45.965 -11.251 1.00 56.72 225 LYS A N 1
ATOM 1775 C CA . LYS A 1 225 ? 34.419 -45.775 -12.629 1.00 56.72 225 LYS A CA 1
ATOM 1776 C C . LYS A 1 225 ? 35.343 -44.957 -13.541 1.00 56.72 225 LYS A C 1
ATOM 1778 O O . LYS A 1 225 ? 34.921 -44.556 -14.627 1.00 56.72 225 LYS A O 1
ATOM 1783 N N . LYS A 1 226 ? 36.585 -44.690 -13.121 1.00 51.22 226 LYS A N 1
ATOM 1784 C CA . LYS A 1 226 ? 37.525 -43.818 -13.853 1.00 51.22 226 LYS A CA 1
ATOM 1785 C C . LYS A 1 226 ? 38.947 -44.365 -14.045 1.00 51.22 226 LYS A C 1
ATOM 1787 O O . LYS A 1 226 ? 39.838 -43.576 -14.357 1.00 51.22 226 LYS A O 1
ATOM 1792 N N . ILE A 1 227 ? 39.147 -45.678 -13.917 1.00 53.41 227 ILE A N 1
ATOM 1793 C CA . ILE A 1 227 ? 40.385 -46.362 -14.339 1.00 53.41 227 ILE A CA 1
ATOM 1794 C C . ILE A 1 227 ? 40.164 -47.024 -15.697 1.00 53.41 227 ILE A C 1
ATOM 1796 O O . ILE A 1 227 ? 39.104 -47.668 -15.864 1.00 53.41 227 ILE A O 1
#